Protein AF-X1D335-F1 (afdb_monomer)

Nearest PDB structures (foldseek):
  4ra0-assembly1_A  TM=5.358E-01  e=2.785E-01  Homo sapiens
  1h30-assembly1_A  TM=5.282E-01  e=2.785E-01  Homo sapiens
  2c5d-assembly1_A  TM=5.442E-01  e=3.431E-01  Homo sapiens
  1d2s-assembly1_A-2  TM=4.775E-01  e=2.036E-01  Homo sapiens
  5vxz-assembly2_B  TM=5.489E-01  e=7.504E-01  Homo sapiens

Structure (mmCIF, N/CA/C/O backbone):
data_AF-X1D335-F1
#
_entry.id   AF-X1D335-F1
#
loop_
_atom_site.group_PDB
_atom_site.id
_atom_site.type_symbol
_atom_site.label_atom_id
_atom_site.label_alt_id
_atom_site.label_comp_id
_atom_site.label_asym_id
_atom_site.label_entity_id
_atom_site.label_seq_id
_atom_site.pdbx_PDB_ins_code
_atom_site.Cartn_x
_atom_site.Cartn_y
_atom_site.Cartn_z
_atom_site.occupancy
_atom_site.B_iso_or_equiv
_atom_site.auth_seq_id
_atom_site.auth_comp_id
_atom_site.auth_asym_id
_atom_site.auth_atom_id
_atom_site.pdbx_PDB_model_num
ATOM 1 N N . LEU A 1 1 ? -14.447 -2.254 26.707 1.00 91.25 1 LEU A N 1
ATOM 2 C CA . LEU A 1 1 ? -15.849 -2.330 26.226 1.00 91.25 1 LEU A CA 1
ATOM 3 C C . LEU A 1 1 ? -15.933 -1.739 24.825 1.00 91.25 1 LEU A C 1
ATOM 5 O O . LEU A 1 1 ? -15.054 -0.960 24.468 1.00 91.25 1 LEU A O 1
ATOM 9 N N . ARG A 1 2 ? -16.932 -2.106 24.025 1.00 94.44 2 ARG A N 1
ATOM 10 C CA . ARG A 1 2 ? -17.196 -1.481 22.724 1.00 94.44 2 ARG A CA 1
ATOM 11 C C . ARG A 1 2 ? -18.513 -0.718 22.746 1.00 94.44 2 ARG A C 1
ATOM 13 O O . ARG A 1 2 ? -19.430 -1.104 23.469 1.00 94.44 2 ARG A O 1
ATOM 20 N N . PHE A 1 3 ? -18.593 0.347 21.962 1.00 97.56 3 PHE A N 1
ATOM 21 C CA . PHE A 1 3 ? -19.803 1.147 21.823 1.00 97.56 3 PHE A CA 1
ATOM 22 C C . PHE A 1 3 ? -19.992 1.639 20.385 1.00 97.56 3 PHE A C 1
ATOM 24 O O . PHE A 1 3 ? -19.022 1.782 19.643 1.00 97.56 3 PHE A O 1
ATOM 31 N N . SER A 1 4 ? -21.236 1.871 19.986 1.00 96.38 4 SER A N 1
ATOM 32 C CA . SER A 1 4 ? -21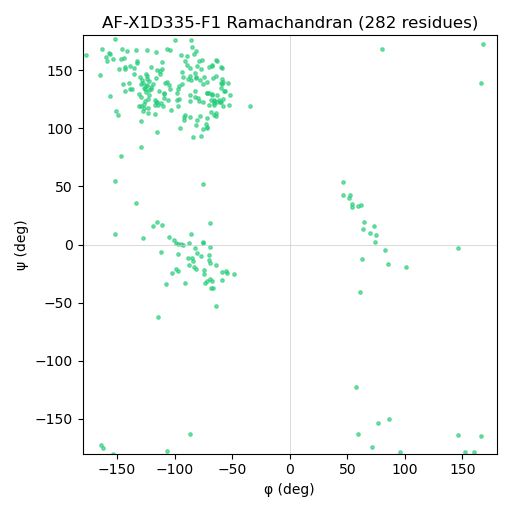.608 2.475 18.704 1.00 96.38 4 SER A CA 1
ATOM 33 C C . SER A 1 4 ? -22.767 3.440 18.932 1.00 96.38 4 SER A C 1
ATOM 35 O O . SER A 1 4 ? -23.657 3.177 19.743 1.00 96.38 4 SER A O 1
ATOM 37 N N . GLY A 1 5 ? -22.706 4.587 18.274 1.00 96.50 5 GLY A N 1
ATOM 38 C CA . GLY A 1 5 ? -23.620 5.701 18.446 1.00 96.50 5 GLY A CA 1
ATOM 39 C C . GLY A 1 5 ? -24.612 5.883 17.303 1.00 96.50 5 GLY A C 1
ATOM 40 O O . GLY A 1 5 ? -24.607 5.149 16.318 1.00 96.50 5 GLY A O 1
ATOM 41 N N . ASP A 1 6 ? -25.423 6.931 17.426 1.00 96.06 6 ASP A N 1
ATOM 42 C CA . ASP A 1 6 ? -26.307 7.436 16.376 1.00 96.06 6 ASP A CA 1
ATOM 43 C C . ASP A 1 6 ? -25.931 8.894 16.061 1.00 96.06 6 ASP A C 1
ATOM 45 O O . ASP A 1 6 ? -25.736 9.675 17.000 1.00 96.06 6 ASP A O 1
ATOM 49 N N . PRO A 1 7 ? -25.848 9.303 14.780 1.00 95.44 7 PRO A N 1
ATOM 50 C CA . PRO A 1 7 ? -25.485 10.668 14.400 1.00 95.44 7 PRO A CA 1
ATOM 51 C C . PRO A 1 7 ? -26.345 11.763 15.047 1.00 95.44 7 PRO A C 1
ATOM 53 O O . PRO A 1 7 ? -25.879 12.889 15.218 1.00 95.44 7 PRO A O 1
ATOM 56 N N . ASN A 1 8 ? -27.580 11.443 15.443 1.00 96.56 8 ASN A N 1
ATOM 57 C CA . ASN A 1 8 ? -28.515 12.378 16.069 1.00 96.56 8 ASN A CA 1
ATOM 58 C C . ASN A 1 8 ? -28.378 12.461 17.594 1.00 96.56 8 ASN A C 1
ATOM 60 O O . ASN A 1 8 ? -29.127 13.203 18.233 1.00 96.56 8 ASN A O 1
ATOM 64 N N . ASN A 1 9 ? -27.443 11.724 18.199 1.00 95.94 9 ASN A N 1
ATOM 65 C CA . ASN A 1 9 ? -27.249 11.749 19.643 1.00 95.94 9 ASN A CA 1
ATOM 66 C C . ASN A 1 9 ? -26.912 13.162 20.132 1.00 95.94 9 ASN A C 1
ATOM 68 O O . ASN A 1 9 ? -26.072 13.868 19.568 1.00 95.94 9 ASN A O 1
ATOM 72 N N . ALA A 1 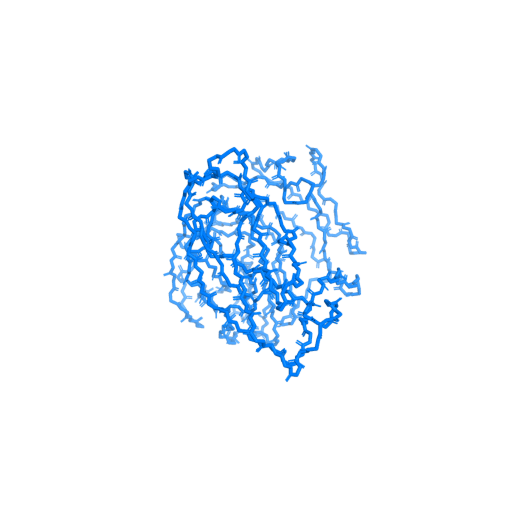10 ? -27.552 13.581 21.221 1.00 95.00 10 ALA A N 1
ATOM 73 C CA . ALA A 1 10 ? -27.119 14.751 21.965 1.00 95.00 10 ALA A CA 1
ATOM 74 C C . ALA A 1 10 ? -25.770 14.449 22.628 1.00 95.00 10 ALA A C 1
ATOM 76 O O . ALA A 1 10 ? -25.631 13.447 23.324 1.00 95.00 10 ALA A O 1
ATOM 77 N N . VAL A 1 11 ? -24.792 15.328 22.424 1.00 93.50 11 VAL A N 1
ATOM 78 C CA . VAL A 1 11 ? -23.407 15.126 22.866 1.00 93.50 11 VAL A CA 1
ATOM 79 C C . VAL A 1 11 ? -23.336 15.112 24.389 1.00 93.50 11 VAL A C 1
ATOM 81 O O . VAL A 1 11 ? -23.707 16.085 25.050 1.00 93.50 11 VAL A O 1
ATOM 84 N N . GLN A 1 12 ? -22.862 14.002 24.950 1.00 94.31 12 GLN A N 1
ATOM 85 C CA . GLN A 1 12 ? -22.658 13.825 26.384 1.00 94.31 12 GLN A CA 1
ATOM 86 C C . GLN A 1 12 ? -21.421 12.965 26.627 1.00 94.31 12 GLN A C 1
ATOM 88 O O . GLN A 1 12 ? -21.222 11.947 25.967 1.00 94.31 12 GLN A O 1
ATOM 93 N N . GLN A 1 13 ? -20.608 13.340 27.615 1.00 95.31 13 GLN A N 1
ATOM 94 C CA . GLN A 1 13 ? -19.431 12.551 27.962 1.00 95.31 13 GLN A CA 1
ATOM 95 C C . GLN A 1 13 ? -19.863 11.213 28.570 1.00 95.31 13 GLN A C 1
ATOM 97 O O . GLN A 1 13 ? -20.602 11.179 29.552 1.00 95.31 13 GLN A O 1
ATOM 102 N N . MET A 1 14 ? -19.401 10.107 28.003 1.00 96.62 14 MET A N 1
ATOM 103 C CA . MET A 1 14 ? -19.650 8.773 28.543 1.00 96.62 14 MET A CA 1
ATOM 104 C C . MET A 1 14 ? -18.753 8.496 29.762 1.00 96.62 14 MET A C 1
ATOM 106 O O . MET A 1 14 ? -17.639 9.010 29.853 1.00 96.62 14 MET A O 1
ATOM 110 N N . TYR A 1 15 ? -19.212 7.665 30.698 1.00 96.25 15 TYR A N 1
ATOM 111 C CA . TYR A 1 15 ? -18.423 7.186 31.832 1.00 96.25 15 TYR A CA 1
ATOM 112 C C . TYR A 1 15 ? -18.759 5.735 32.205 1.00 96.25 15 TYR A C 1
ATOM 114 O O . TYR A 1 15 ? -19.845 5.229 31.919 1.00 96.25 15 TYR A O 1
ATOM 122 N N . VAL A 1 16 ? -17.845 5.091 32.928 1.00 95.19 16 VAL A N 1
ATOM 123 C CA . VAL A 1 16 ? -18.073 3.842 33.663 1.00 95.19 16 VAL A CA 1
ATOM 124 C C . VAL A 1 16 ? -17.899 4.104 35.152 1.00 95.19 16 VAL A C 1
ATOM 126 O O . VAL A 1 16 ? -17.044 4.887 35.549 1.00 95.19 16 VAL A O 1
ATOM 129 N N . LYS A 1 17 ? -18.706 3.460 35.992 1.00 93.62 17 LYS A N 1
ATOM 130 C CA . LYS A 1 17 ? -18.513 3.416 37.441 1.00 93.62 17 LYS A CA 1
ATOM 131 C C . LYS A 1 17 ? -18.306 1.988 37.914 1.00 93.62 17 LYS A C 1
ATOM 133 O O . LYS A 1 17 ? -19.030 1.097 37.485 1.00 93.62 17 LYS A O 1
ATOM 138 N N . LEU A 1 18 ? -17.365 1.804 38.832 1.00 92.31 18 LEU A N 1
ATOM 139 C CA . LEU A 1 18 ? -17.128 0.558 39.554 1.00 92.31 18 LEU A CA 1
ATOM 140 C C . LEU A 1 18 ? -17.217 0.826 41.049 1.00 92.31 18 LEU A C 1
ATOM 142 O O . LEU A 1 18 ? -16.434 1.615 41.573 1.00 92.31 18 LEU A O 1
ATOM 146 N N . ASN A 1 19 ? -18.179 0.203 41.732 1.00 92.06 19 ASN A N 1
ATOM 147 C CA . ASN A 1 19 ? -18.431 0.420 43.164 1.00 92.06 19 ASN A CA 1
ATOM 148 C C . ASN A 1 19 ? -18.438 1.918 43.552 1.00 92.06 19 ASN A C 1
ATOM 150 O O . ASN A 1 19 ? -17.826 2.327 44.538 1.00 92.06 19 ASN A O 1
ATOM 154 N N . GLY A 1 20 ? -19.066 2.757 42.724 1.00 87.94 20 GLY A N 1
ATOM 155 C CA . GLY A 1 20 ? -19.130 4.209 42.917 1.00 87.94 20 GLY A CA 1
ATOM 156 C C . GLY A 1 20 ? -17.941 5.023 42.382 1.00 87.94 20 GLY A C 1
ATOM 157 O O . GLY A 1 20 ? -18.104 6.226 42.168 1.00 87.94 20 GLY A O 1
ATOM 158 N N . PHE A 1 21 ? -16.789 4.414 42.084 1.00 91.38 21 PHE A N 1
ATOM 159 C CA . PHE A 1 21 ? -15.652 5.110 41.467 1.00 91.38 21 PHE A CA 1
ATOM 160 C C . PHE A 1 21 ? -15.874 5.296 39.973 1.00 91.38 21 PHE A C 1
ATOM 162 O O . PHE A 1 21 ? -16.087 4.325 39.254 1.00 91.38 21 PHE A O 1
ATOM 169 N N . LYS A 1 22 ? -15.826 6.546 39.507 1.00 93.00 22 LYS A N 1
ATOM 170 C CA . LYS A 1 22 ? -16.124 6.927 38.123 1.00 93.00 22 LYS A CA 1
ATOM 171 C C . LYS A 1 22 ? -14.853 7.071 37.293 1.00 93.00 22 LYS A C 1
ATOM 173 O O . LYS A 1 22 ? -13.939 7.784 37.693 1.00 93.00 22 LYS A O 1
ATOM 178 N N . VAL A 1 23 ? -14.876 6.492 36.100 1.00 94.06 23 VAL A N 1
ATOM 179 C CA . VAL A 1 23 ? -13.912 6.701 35.022 1.00 94.06 23 VAL A CA 1
ATOM 180 C C . VAL A 1 23 ? -14.630 7.346 33.860 1.00 94.06 23 VAL A C 1
ATOM 182 O O . VAL A 1 23 ? -15.614 6.806 33.357 1.00 94.06 23 VAL A O 1
ATOM 185 N N . THR A 1 24 ? -14.153 8.506 33.443 1.00 95.06 24 THR A N 1
ATOM 186 C CA . THR A 1 24 ? -14.685 9.203 32.275 1.00 95.06 24 THR A CA 1
ATOM 187 C C . THR A 1 24 ? -14.072 8.612 31.009 1.00 95.06 24 THR A C 1
ATOM 189 O O . THR A 1 24 ? -12.899 8.244 31.016 1.00 95.06 24 THR A O 1
ATOM 192 N N . TYR A 1 25 ? -14.854 8.520 29.932 1.00 95.38 25 TYR A N 1
ATOM 193 C CA . TYR A 1 25 ? -14.326 8.205 28.608 1.00 95.38 25 TYR A CA 1
ATOM 194 C C . TYR A 1 25 ? -13.258 9.228 28.228 1.00 95.38 25 TYR A C 1
ATOM 196 O O . TYR A 1 25 ? -13.460 10.426 28.411 1.00 95.38 25 TYR A O 1
ATOM 204 N N . ASP A 1 26 ? -12.120 8.746 27.754 1.00 91.69 26 ASP A N 1
ATOM 205 C CA . ASP A 1 26 ? -10.921 9.526 27.452 1.00 91.69 26 ASP A CA 1
ATOM 206 C C . ASP A 1 26 ? -10.905 10.082 26.020 1.00 91.69 26 ASP A C 1
ATOM 208 O O . ASP A 1 26 ? -10.095 10.951 25.708 1.00 91.69 26 ASP A O 1
ATOM 212 N N . GLY A 1 27 ? -11.813 9.614 25.159 1.00 91.50 27 GLY A N 1
ATOM 213 C CA . GLY A 1 27 ? -12.042 10.187 23.835 1.00 91.50 27 GLY A CA 1
ATOM 214 C C . GLY A 1 27 ? -13.022 11.366 23.827 1.00 91.50 27 GLY A C 1
ATOM 215 O O . GLY A 1 27 ? -13.645 11.713 24.834 1.00 91.50 27 GLY A O 1
ATOM 216 N N . ASP A 1 28 ? -13.179 11.955 22.639 1.00 93.75 28 ASP A N 1
ATOM 217 C CA . ASP A 1 28 ? -14.105 13.062 22.379 1.00 93.75 28 ASP A CA 1
ATOM 218 C C . ASP A 1 28 ? -15.562 12.661 22.680 1.00 93.75 28 ASP A C 1
ATOM 220 O O . ASP A 1 28 ? -15.996 11.559 22.336 1.00 93.75 28 ASP A O 1
ATOM 224 N N . ALA A 1 29 ? -16.340 13.554 23.295 1.00 94.69 29 ALA A N 1
ATOM 225 C CA . ALA A 1 29 ? -17.763 13.346 23.553 1.00 94.69 29 ALA A CA 1
ATOM 226 C C . ALA A 1 29 ? -18.566 13.116 22.261 1.00 94.69 29 ALA A C 1
ATOM 228 O O . ALA A 1 29 ? -19.550 12.379 22.278 1.00 94.69 29 ALA A O 1
ATOM 229 N N . GLU A 1 30 ? -18.147 13.704 21.136 1.00 95.38 30 GLU A N 1
ATOM 230 C CA . GLU A 1 30 ? -18.780 13.546 19.817 1.00 95.38 30 GLU A CA 1
ATOM 231 C C . GLU A 1 30 ? -18.702 12.105 19.297 1.00 95.38 30 GLU A C 1
ATOM 233 O O . GLU A 1 30 ? -19.479 11.699 18.432 1.00 95.38 30 GLU A O 1
ATOM 238 N N . ASN A 1 31 ? -17.813 11.276 19.848 1.00 95.38 31 ASN A N 1
ATOM 239 C CA . ASN A 1 31 ? -17.675 9.878 19.452 1.00 95.38 31 ASN A CA 1
ATOM 240 C C . ASN A 1 31 ? -18.966 9.075 19.638 1.00 95.38 31 ASN A C 1
ATOM 242 O O . ASN A 1 31 ? -19.189 8.108 18.909 1.00 95.38 31 ASN A O 1
ATOM 246 N N . ILE A 1 32 ? -19.870 9.495 20.527 1.00 95.69 32 ILE A N 1
ATOM 247 C CA . ILE A 1 32 ? -21.188 8.861 20.668 1.00 95.69 32 ILE A CA 1
ATOM 248 C C . ILE A 1 32 ? -22.112 9.104 19.465 1.00 95.69 32 ILE A C 1
ATOM 250 O O . ILE A 1 32 ? -23.227 8.597 19.474 1.00 95.69 32 ILE A O 1
ATOM 254 N N . ARG A 1 33 ? -21.694 9.866 18.447 1.00 95.94 33 ARG A N 1
ATOM 255 C CA . ARG A 1 33 ? -22.415 10.040 17.175 1.00 95.94 33 ARG A CA 1
ATOM 256 C C . ARG A 1 33 ? -21.917 9.143 16.047 1.00 95.94 33 ARG A C 1
ATOM 258 O O . ARG A 1 33 ? -22.524 9.101 14.980 1.00 95.94 33 ARG A O 1
ATOM 265 N N . ARG A 1 34 ? -20.810 8.425 16.250 1.00 90.62 34 ARG A N 1
ATOM 266 C CA . ARG A 1 34 ? -20.231 7.565 15.211 1.00 90.62 34 ARG A CA 1
ATOM 267 C C . ARG A 1 34 ? -20.959 6.224 15.179 1.00 90.62 34 ARG A C 1
ATOM 269 O O . ARG A 1 34 ? -21.033 5.537 16.194 1.00 90.62 34 ARG A O 1
ATOM 276 N N . THR A 1 35 ? -21.427 5.832 13.999 1.00 88.56 35 THR A N 1
ATOM 277 C CA . THR A 1 35 ? -22.119 4.554 13.752 1.00 88.56 35 THR A CA 1
ATOM 278 C C . THR A 1 35 ? -21.173 3.348 13.748 1.00 88.56 35 THR A C 1
ATOM 280 O O . THR A 1 35 ? -21.592 2.218 14.002 1.00 88.56 35 THR A O 1
ATOM 283 N N . GLY A 1 36 ? -19.878 3.568 13.504 1.00 81.94 36 GLY A N 1
ATOM 284 C CA . GLY A 1 36 ? -18.853 2.533 13.614 1.00 81.94 36 GLY A CA 1
ATOM 285 C C . GLY A 1 36 ? -18.648 2.068 15.059 1.00 81.94 36 GLY A C 1
ATOM 286 O O . GLY A 1 36 ? -18.692 2.867 15.996 1.00 81.94 36 GLY A O 1
ATOM 287 N N . TRP A 1 37 ? -18.392 0.770 15.243 1.00 92.50 37 TRP A N 1
ATOM 288 C CA . TRP A 1 37 ? -18.029 0.219 16.548 1.00 92.50 37 TRP A CA 1
ATOM 289 C C . TRP A 1 37 ? -16.675 0.748 17.009 1.00 92.50 37 TRP A C 1
ATOM 291 O O . TRP A 1 37 ? -15.653 0.566 16.352 1.00 92.50 37 TRP A O 1
ATOM 301 N N . GLN A 1 38 ? -16.669 1.337 18.193 1.00 92.44 38 GLN A N 1
ATOM 302 C CA . GLN A 1 38 ? -15.501 1.905 18.844 1.00 92.44 38 GLN A CA 1
ATOM 303 C C . GLN A 1 38 ? -15.133 1.069 20.053 1.00 92.44 38 GLN A C 1
ATOM 305 O O . GLN A 1 38 ? -15.996 0.456 20.680 1.00 92.44 38 GLN A O 1
ATOM 310 N N . MET A 1 39 ? -13.852 1.048 20.404 1.00 91.94 39 MET A N 1
ATOM 311 C CA . MET A 1 39 ? -13.379 0.389 21.614 1.00 91.94 39 MET A CA 1
ATOM 312 C C . MET A 1 39 ? -12.945 1.436 22.632 1.00 91.94 39 MET A C 1
ATOM 314 O O . MET A 1 39 ? -12.139 2.307 22.327 1.00 91.94 39 MET A O 1
ATOM 318 N N . TRP A 1 40 ? -13.437 1.296 23.859 1.00 92.75 40 TRP A N 1
ATOM 319 C CA . TRP A 1 40 ? -12.920 2.003 25.020 1.00 92.75 40 TRP A CA 1
ATOM 320 C C . TRP A 1 40 ? -12.243 1.015 25.971 1.00 92.75 40 TRP A C 1
ATOM 322 O O . TRP A 1 40 ? -12.853 0.034 26.425 1.00 92.75 40 TRP A O 1
ATOM 332 N N . TYR A 1 41 ? -10.963 1.263 26.238 1.00 89.31 41 TYR A N 1
ATOM 333 C CA . TYR A 1 41 ? -10.167 0.542 27.222 1.00 89.31 41 TYR A CA 1
ATOM 334 C C . TYR A 1 41 ? -10.157 1.310 28.542 1.00 89.31 41 TYR A C 1
ATOM 336 O O . TYR A 1 41 ? -9.995 2.524 28.551 1.00 89.31 41 TYR A O 1
ATOM 344 N N . ILE A 1 42 ? -10.317 0.592 29.650 1.00 89.75 42 ILE A N 1
ATOM 345 C CA . ILE A 1 42 ? -10.328 1.173 30.990 1.00 89.75 42 ILE A CA 1
ATOM 346 C C . ILE A 1 42 ? -9.304 0.407 31.813 1.00 89.75 42 ILE A C 1
ATOM 348 O O . ILE A 1 42 ? -9.485 -0.788 32.051 1.00 89.75 42 ILE A O 1
ATOM 352 N N . ASP A 1 43 ? -8.243 1.089 32.236 1.00 87.75 43 ASP A N 1
ATOM 353 C CA . ASP A 1 43 ? -7.298 0.538 33.201 1.00 87.75 43 ASP A CA 1
ATOM 354 C C . ASP A 1 43 ? -7.964 0.493 34.578 1.00 87.75 43 ASP A C 1
ATOM 356 O O . ASP A 1 43 ? -8.075 1.505 35.271 1.00 87.75 43 ASP A O 1
ATOM 360 N N . LEU A 1 44 ? -8.423 -0.696 34.967 1.00 85.94 44 LEU A N 1
ATOM 361 C CA . LEU A 1 44 ? -9.108 -0.896 36.238 1.00 85.94 44 LEU A CA 1
ATOM 362 C C . LEU A 1 44 ? -8.157 -0.873 37.439 1.00 85.94 44 LEU A C 1
ATOM 364 O O . LEU A 1 44 ? -8.599 -0.560 38.546 1.00 85.94 44 LEU A O 1
ATOM 368 N N . ALA A 1 45 ? -6.876 -1.198 37.244 1.00 83.19 45 ALA A N 1
ATOM 369 C CA . ALA A 1 45 ? -5.889 -1.212 38.320 1.00 83.19 45 ALA A CA 1
ATOM 370 C C . ALA A 1 45 ? -5.583 0.212 38.810 1.00 83.19 45 ALA A C 1
ATOM 372 O O . ALA A 1 45 ? -5.330 0.416 39.998 1.00 83.19 45 ALA A O 1
ATOM 373 N N . SER A 1 46 ? -5.702 1.207 37.926 1.00 82.94 46 SER A N 1
ATOM 374 C CA . SER A 1 46 ? -5.521 2.627 38.260 1.00 82.94 46 SER A CA 1
ATOM 375 C C . SER A 1 46 ? -6.615 3.229 39.156 1.00 82.94 46 SER A C 1
ATOM 377 O O . SER A 1 46 ? -6.422 4.292 39.742 1.00 82.94 46 SER A O 1
ATOM 379 N N . LEU A 1 47 ? -7.769 2.568 39.293 1.00 81.62 47 LEU A N 1
ATOM 380 C CA . LEU A 1 47 ? -8.980 3.174 39.863 1.00 81.62 47 LEU A CA 1
ATOM 381 C C . LEU A 1 47 ? -9.030 3.187 41.394 1.00 81.62 47 LEU A C 1
ATOM 383 O O . LEU A 1 47 ? -9.989 3.700 41.969 1.00 81.62 47 LEU A O 1
ATOM 387 N N . GLY A 1 48 ? -8.033 2.602 42.064 1.00 80.31 48 GLY A N 1
ATOM 388 C CA . GLY A 1 48 ? -7.979 2.526 43.527 1.00 80.31 48 GLY A CA 1
ATOM 389 C C . GLY A 1 48 ? -9.111 1.700 44.158 1.00 80.31 48 GLY A C 1
ATOM 390 O O . GLY A 1 48 ? -9.311 1.760 45.370 1.00 80.31 48 GLY A O 1
ATOM 391 N N . VAL A 1 49 ? -9.854 0.930 43.357 1.00 84.94 49 VAL A N 1
ATOM 392 C CA . VAL A 1 49 ? -10.923 0.033 43.814 1.00 84.94 49 VAL A CA 1
ATOM 393 C C . VAL A 1 49 ? -10.405 -1.379 44.048 1.00 84.94 49 VAL A C 1
ATOM 395 O O . VAL A 1 49 ? -9.517 -1.867 43.352 1.00 84.94 49 VAL A O 1
ATOM 398 N N . SER A 1 50 ? -11.012 -2.080 45.007 1.00 85.62 50 SER A N 1
ATOM 399 C CA . SER A 1 50 ? -10.761 -3.508 45.191 1.00 85.62 50 SER A CA 1
ATOM 400 C C . SER A 1 50 ? -11.410 -4.305 44.056 1.00 85.62 50 SER A C 1
ATOM 402 O O . SER A 1 50 ? -12.610 -4.573 44.070 1.00 85.62 50 SER A O 1
ATOM 404 N N . LEU A 1 51 ? -10.603 -4.711 43.075 1.00 85.56 51 LEU A N 1
ATOM 405 C CA . LEU A 1 51 ? -11.061 -5.525 41.942 1.00 85.56 51 LEU A CA 1
ATOM 406 C C . LEU A 1 51 ? -11.420 -6.966 42.330 1.00 85.56 51 LEU A C 1
ATOM 408 O O . LEU A 1 51 ? -12.075 -7.662 41.561 1.00 85.56 51 LEU A O 1
ATOM 412 N N . SER A 1 52 ? -11.044 -7.413 43.532 1.00 88.06 52 SER A N 1
ATOM 413 C CA . SER A 1 52 ? -11.460 -8.711 44.072 1.00 88.06 52 SER A CA 1
ATOM 414 C C . SER A 1 52 ? -12.902 -8.722 44.591 1.00 88.06 52 SER A C 1
ATOM 416 O O . SER A 1 52 ? -13.410 -9.790 44.918 1.00 88.06 52 SER A O 1
ATOM 418 N N . ASN A 1 53 ? -13.564 -7.563 44.692 1.00 88.25 53 ASN A N 1
ATOM 419 C CA . ASN A 1 53 ? -14.954 -7.465 45.133 1.00 88.25 53 ASN A CA 1
ATOM 420 C C . ASN A 1 53 ? -15.691 -6.315 44.425 1.00 88.25 53 ASN A C 1
ATOM 422 O O . ASN A 1 53 ? -15.919 -5.251 45.003 1.00 88.25 53 ASN A O 1
ATOM 426 N N . VAL A 1 54 ? -16.064 -6.528 43.163 1.00 87.00 54 VAL A N 1
ATOM 427 C CA . VAL A 1 54 ? -16.905 -5.600 42.392 1.00 87.00 54 VAL A CA 1
ATOM 428 C C . VAL A 1 54 ? -18.372 -5.987 42.575 1.00 87.00 54 VAL A C 1
ATOM 430 O O . VAL A 1 54 ? -18.803 -7.035 42.100 1.00 87.00 54 VAL A O 1
ATOM 433 N N . THR A 1 55 ? -19.140 -5.146 43.262 1.00 93.50 55 THR A N 1
ATOM 434 C CA . THR A 1 55 ? -20.575 -5.344 43.516 1.00 93.50 55 THR A CA 1
ATOM 435 C C . THR A 1 55 ? -21.455 -4.561 42.547 1.00 93.50 55 THR A C 1
ATOM 437 O O . THR A 1 55 ? -22.622 -4.902 42.376 1.00 93.50 55 THR A O 1
ATOM 440 N N . GLU A 1 56 ? -20.917 -3.514 41.917 1.00 93.00 56 GLU A N 1
ATOM 441 C CA . GLU A 1 56 ? -21.650 -2.670 40.976 1.00 93.00 56 GLU A CA 1
ATOM 442 C C . GLU A 1 56 ? -20.761 -2.219 39.810 1.00 93.00 56 GLU A C 1
ATOM 444 O O . GLU A 1 56 ? -19.656 -1.710 40.010 1.00 93.00 56 GLU A O 1
ATOM 449 N N . LEU A 1 57 ? -21.293 -2.362 38.593 1.00 91.69 57 LEU A N 1
ATOM 450 C CA . LEU A 1 57 ? -20.784 -1.766 37.361 1.00 91.69 57 LEU A CA 1
ATOM 451 C C . LEU A 1 57 ? -21.905 -0.923 36.748 1.00 91.69 57 LEU A C 1
ATOM 453 O O . LEU A 1 57 ? -22.983 -1.444 36.465 1.00 91.69 57 LEU A O 1
ATOM 457 N N . SER A 1 58 ? -21.641 0.354 36.489 1.00 95.06 58 SER A N 1
ATOM 458 C CA . SER A 1 58 ? -22.563 1.229 35.758 1.00 95.06 58 SER A CA 1
ATOM 459 C C . SER A 1 58 ? -21.881 1.794 34.523 1.00 95.06 58 SER A C 1
ATOM 461 O O . SER A 1 58 ? -20.726 2.201 34.586 1.00 95.06 58 SER A O 1
ATOM 463 N N . ILE A 1 59 ? -22.609 1.887 33.416 1.00 95.50 59 ILE A N 1
ATOM 464 C CA . ILE A 1 59 ? -22.213 2.666 32.241 1.00 95.50 59 ILE A CA 1
ATOM 465 C C . ILE A 1 59 ? -23.216 3.808 32.134 1.00 95.50 59 ILE A C 1
ATOM 467 O O . ILE A 1 59 ? -24.419 3.586 32.275 1.00 95.50 59 ILE A O 1
ATOM 471 N N . GLY A 1 60 ? -22.740 5.032 31.947 1.00 95.25 60 GLY A N 1
ATOM 472 C CA . GLY A 1 60 ? -23.609 6.200 31.926 1.00 95.25 60 GLY A CA 1
ATOM 473 C C . GLY A 1 60 ? -23.054 7.346 31.103 1.00 95.25 60 GLY A C 1
ATOM 474 O O . GLY A 1 60 ? -21.972 7.266 30.530 1.00 95.25 60 GLY A O 1
ATOM 475 N N . PHE A 1 61 ? -23.826 8.426 31.070 1.00 94.94 61 PHE A N 1
ATOM 476 C CA . PHE A 1 61 ? -23.492 9.660 30.372 1.00 94.94 61 PHE A CA 1
ATOM 477 C C . PHE A 1 61 ? -23.614 10.831 31.341 1.00 94.94 61 PHE A C 1
ATOM 479 O O . PHE A 1 61 ? -24.540 10.878 32.161 1.00 94.94 61 PHE A O 1
ATOM 486 N N . GLU A 1 62 ? -22.674 11.767 31.277 1.00 92.75 62 GLU A N 1
ATOM 487 C CA . GLU A 1 62 ? -22.704 12.990 32.067 1.00 92.75 62 GLU A CA 1
ATOM 488 C C . GLU A 1 62 ? -23.946 13.793 31.708 1.00 92.75 62 GLU A C 1
ATOM 490 O O . GLU A 1 62 ? -24.206 14.104 30.543 1.00 92.75 62 GLU A O 1
ATOM 495 N N . ARG A 1 63 ? -24.749 14.112 32.721 1.00 87.19 63 ARG A N 1
ATOM 496 C CA . ARG A 1 63 ? -26.029 14.787 32.522 1.00 87.19 63 ARG A CA 1
ATOM 497 C C . ARG A 1 63 ? -25.792 16.198 31.980 1.00 87.19 63 ARG A C 1
ATOM 499 O O . ARG A 1 63 ? -25.134 17.001 32.632 1.00 87.19 63 ARG A O 1
ATOM 506 N N . SER A 1 64 ? -26.382 16.511 30.827 1.00 79.62 64 SER A N 1
ATOM 507 C CA . SER A 1 64 ? -26.402 17.870 30.278 1.00 79.62 64 SER A CA 1
ATOM 508 C C . SER A 1 64 ? -27.720 18.569 30.622 1.00 79.62 64 SER A C 1
ATOM 510 O O . SER A 1 64 ? -28.800 18.098 30.259 1.00 79.62 64 SER A O 1
ATOM 512 N N . GLY A 1 65 ? -27.645 19.682 31.354 1.00 81.06 65 GLY A N 1
ATOM 513 C CA . GLY A 1 65 ? -28.814 20.474 31.746 1.00 81.06 65 GLY A CA 1
ATOM 514 C C . GLY A 1 65 ? -29.857 19.716 32.586 1.00 81.06 65 GLY A C 1
ATOM 515 O O . GLY A 1 65 ? -29.601 18.660 33.169 1.00 81.06 65 GLY A O 1
ATOM 516 N N . ALA A 1 66 ? -31.068 20.275 32.668 1.00 80.12 66 ALA A N 1
ATOM 517 C CA . ALA A 1 66 ? -32.140 19.724 33.500 1.00 80.12 66 ALA A CA 1
ATOM 518 C C . ALA A 1 66 ? -32.732 18.416 32.943 1.00 80.12 66 ALA A C 1
ATOM 520 O O . ALA A 1 66 ? -33.137 17.554 33.723 1.00 80.12 66 ALA A O 1
ATOM 521 N N . VAL A 1 67 ? -32.756 18.246 31.617 1.00 79.56 67 VAL A N 1
ATOM 522 C CA . VAL A 1 67 ? -33.435 17.123 30.943 1.00 79.56 67 VAL A CA 1
ATOM 523 C C . VAL A 1 67 ? -32.472 15.981 30.586 1.00 79.56 67 VAL A C 1
ATOM 525 O O . VAL A 1 67 ? -32.901 14.833 30.529 1.00 79.56 67 VAL A O 1
ATOM 528 N N . GLY A 1 68 ? -31.167 16.251 30.455 1.00 84.06 68 GLY A N 1
ATOM 529 C CA . GLY A 1 68 ? -30.215 15.306 29.867 1.00 84.06 68 GLY A CA 1
ATOM 530 C C . GLY A 1 68 ? -30.257 15.331 28.335 1.00 84.06 68 GLY A C 1
ATOM 531 O O . GLY A 1 68 ? -31.144 15.939 27.734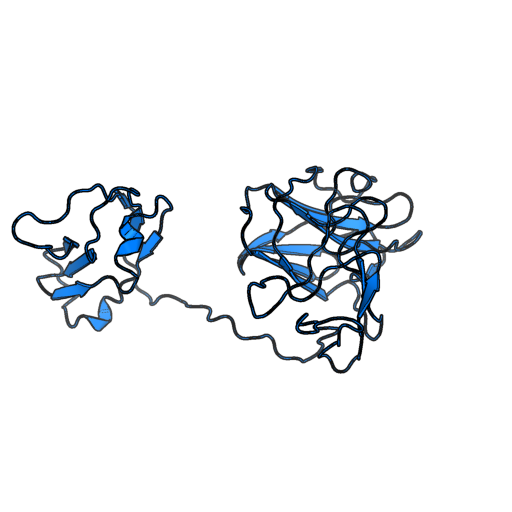 1.00 84.06 68 GLY A O 1
ATOM 532 N N . GLY A 1 69 ? -29.276 14.687 27.704 1.00 88.19 69 GLY A N 1
ATOM 533 C CA . GLY A 1 69 ? -29.290 14.443 26.266 1.00 88.19 69 GLY A CA 1
ATOM 534 C C . GLY A 1 69 ? -30.250 13.312 25.887 1.00 88.19 69 GLY A C 1
ATOM 535 O O . GLY A 1 69 ? -30.621 12.485 26.720 1.00 88.19 69 GLY A O 1
ATOM 536 N N . GLN A 1 70 ? -30.670 13.296 24.623 1.00 92.19 70 GLN A N 1
ATOM 537 C CA . GLN A 1 70 ? -31.462 12.220 24.026 1.00 92.19 70 GLN A CA 1
ATOM 538 C C . GLN A 1 70 ? -30.625 11.493 22.974 1.00 92.19 70 GLN A C 1
ATOM 540 O O . GLN A 1 70 ? -29.795 12.116 22.310 1.00 92.19 70 GLN A O 1
ATOM 545 N N . GLY A 1 71 ? -30.844 10.189 22.821 1.00 93.69 71 GLY A N 1
ATOM 546 C CA . GLY A 1 71 ? -30.100 9.385 21.863 1.00 93.69 71 GLY A CA 1
ATOM 547 C C . GLY A 1 71 ? -30.137 7.887 22.143 1.00 93.69 71 GLY A C 1
ATOM 548 O O . GLY A 1 71 ? -30.758 7.436 23.109 1.00 93.69 71 GLY A O 1
ATOM 549 N N . VAL A 1 72 ? -29.440 7.130 21.298 1.00 95.25 72 VAL A N 1
ATOM 550 C CA . VAL A 1 72 ? -29.217 5.686 21.423 1.00 95.25 72 VAL A CA 1
ATOM 551 C C . VAL A 1 72 ? -27.725 5.400 21.293 1.00 95.25 72 VAL A C 1
ATOM 553 O O . VAL A 1 72 ? -27.086 5.799 20.323 1.00 95.25 72 VAL A O 1
ATOM 556 N N . VAL A 1 73 ? -27.165 4.685 22.267 1.00 96.75 73 VAL A N 1
ATOM 557 C CA . VAL A 1 73 ? -25.804 4.143 22.197 1.00 96.75 73 VAL A CA 1
ATOM 558 C C . VAL A 1 73 ? -25.884 2.648 22.462 1.00 96.75 73 VAL A C 1
ATOM 560 O O . VAL A 1 73 ? -26.408 2.215 23.490 1.00 96.75 73 VAL A O 1
ATOM 563 N N . TYR A 1 74 ? -25.373 1.862 21.525 1.00 97.38 74 TYR A N 1
ATOM 564 C CA . TYR A 1 74 ? -25.236 0.421 21.656 1.00 97.38 74 TYR A CA 1
ATOM 565 C C . TYR A 1 74 ? -23.929 0.094 22.359 1.00 97.38 74 TYR A C 1
ATOM 567 O O . TYR A 1 74 ? -22.901 0.713 22.092 1.00 97.38 74 TYR A O 1
ATOM 575 N N . PHE A 1 75 ? -23.964 -0.911 23.226 1.00 97.06 75 PHE A N 1
ATOM 576 C CA . PHE A 1 75 ? -22.800 -1.415 23.940 1.00 97.06 75 PHE A CA 1
ATOM 577 C C . PHE A 1 75 ? -22.649 -2.904 23.683 1.00 97.06 75 PHE A C 1
ATOM 579 O O . PHE A 1 75 ? -23.627 -3.645 23.731 1.00 97.06 75 PHE A O 1
ATOM 586 N N . ASP A 1 76 ? -21.417 -3.337 23.443 1.00 96.44 76 ASP A N 1
ATOM 587 C CA . ASP A 1 76 ? -21.075 -4.748 23.282 1.00 96.44 76 ASP A CA 1
ATOM 588 C C . ASP A 1 76 ? -19.615 -4.987 23.704 1.00 96.44 76 ASP A C 1
ATOM 590 O O . ASP A 1 76 ? -18.891 -4.062 24.083 1.00 96.44 76 ASP A O 1
ATOM 594 N N . GLY A 1 77 ? -19.146 -6.233 23.690 1.00 92.56 77 GLY A N 1
ATOM 595 C CA . GLY A 1 77 ? -17.745 -6.569 23.930 1.00 92.56 77 GLY A CA 1
ATOM 596 C C . GLY A 1 77 ? -17.243 -6.099 25.297 1.00 92.56 77 GLY A C 1
ATOM 597 O O . GLY A 1 77 ? -16.081 -5.701 25.431 1.00 92.56 77 GLY A O 1
ATOM 598 N N . ILE A 1 78 ? -18.113 -6.097 26.311 1.00 92.06 78 ILE A N 1
ATOM 599 C CA . ILE A 1 78 ? -17.728 -5.840 27.700 1.00 92.06 78 ILE A CA 1
ATOM 600 C C . ILE A 1 78 ? -16.969 -7.076 28.185 1.00 92.06 78 ILE A C 1
ATOM 602 O O . ILE A 1 78 ? -17.549 -8.134 28.410 1.00 92.06 78 ILE A O 1
ATOM 606 N N . ARG A 1 79 ? -15.643 -6.955 28.267 1.00 89.31 79 ARG A N 1
ATOM 607 C CA . ARG A 1 79 ? -14.724 -8.039 28.621 1.00 89.31 79 ARG A CA 1
ATOM 608 C C . ARG A 1 79 ? -13.691 -7.534 29.617 1.00 89.31 79 ARG A C 1
ATOM 610 O O . ARG A 1 79 ? -13.290 -6.372 29.541 1.00 89.31 79 ARG A O 1
ATOM 617 N N . LEU A 1 80 ? -13.270 -8.426 30.506 1.00 87.31 80 LEU A N 1
ATOM 618 C CA . LEU A 1 80 ? -12.195 -8.209 31.464 1.00 87.31 80 LEU A CA 1
ATOM 619 C C . LEU A 1 80 ? -10.965 -9.002 31.021 1.00 87.31 80 LEU A C 1
ATOM 621 O O . LEU A 1 80 ? -11.096 -10.145 30.582 1.00 87.31 80 LEU A O 1
ATOM 625 N N . TYR A 1 81 ? -9.790 -8.403 31.168 1.00 83.62 81 TYR A N 1
ATOM 626 C CA . TYR A 1 81 ? -8.509 -9.047 30.901 1.00 83.62 81 TYR A CA 1
ATOM 627 C C . TYR A 1 81 ? -7.648 -8.964 32.159 1.00 83.62 81 TYR A C 1
ATOM 629 O O . TYR A 1 81 ? -7.694 -7.970 32.879 1.00 83.62 81 TYR A O 1
ATOM 637 N N . SER A 1 82 ? -6.884 -10.020 32.438 1.00 84.69 82 SER A N 1
ATOM 638 C CA . SER A 1 82 ? -5.977 -10.094 33.592 1.00 84.69 82 SER A CA 1
ATOM 639 C C . SER A 1 82 ? -4.596 -9.491 33.315 1.00 84.69 82 SER A C 1
ATOM 641 O O . SER A 1 82 ? -3.669 -9.695 34.092 1.00 84.69 82 SER A O 1
ATOM 643 N N . HIS A 1 83 ? -4.432 -8.828 32.176 1.00 78.69 83 HIS A N 1
ATOM 644 C CA . HIS A 1 83 ? -3.184 -8.244 31.714 1.00 78.69 83 HIS A CA 1
ATOM 645 C C . HIS A 1 83 ? -3.466 -6.876 31.099 1.00 78.69 83 HIS A C 1
ATOM 647 O O . HIS A 1 83 ? -4.560 -6.638 30.577 1.00 78.69 83 HIS A O 1
ATOM 653 N N . ASP A 1 84 ? -2.458 -6.008 31.123 1.00 68.62 84 ASP A N 1
ATOM 654 C CA . ASP A 1 84 ? -2.543 -4.706 30.477 1.00 68.62 84 ASP A CA 1
ATOM 655 C C . ASP A 1 84 ? -2.693 -4.831 28.961 1.00 68.62 84 ASP A C 1
ATOM 657 O O . ASP A 1 84 ? -2.351 -5.846 28.333 1.00 68.62 84 ASP A O 1
ATOM 661 N N . ARG A 1 85 ? -3.211 -3.760 28.355 1.00 66.31 85 ARG A N 1
ATOM 662 C CA . ARG A 1 85 ? -3.180 -3.588 26.907 1.00 66.31 85 ARG A CA 1
ATOM 663 C C . ARG A 1 85 ? -1.725 -3.582 26.451 1.00 66.31 85 ARG A C 1
ATOM 665 O O . ARG A 1 85 ? -0.954 -2.702 26.821 1.00 66.31 85 ARG A O 1
ATOM 672 N N . GLN A 1 86 ? -1.387 -4.495 25.548 1.00 61.62 86 GLN A N 1
ATOM 673 C CA . GLN A 1 86 ? -0.193 -4.330 24.736 1.00 61.62 86 GLN A CA 1
ATOM 674 C C . GLN A 1 86 ? -0.488 -3.280 23.667 1.00 61.62 86 GLN A C 1
ATOM 676 O O . GLN A 1 86 ? -1.173 -3.529 22.675 1.00 61.62 86 GLN A O 1
ATOM 681 N N . LEU A 1 87 ? -0.036 -2.060 23.933 1.00 57.19 87 LEU A N 1
ATOM 682 C CA . LEU A 1 87 ? 0.138 -1.052 22.906 1.00 57.19 87 LEU A CA 1
ATOM 683 C C . LEU A 1 87 ? 1.422 -1.402 22.169 1.00 57.19 87 LEU A C 1
ATOM 685 O O . LEU A 1 87 ? 2.509 -1.271 22.725 1.00 57.19 87 LEU A O 1
ATOM 689 N N . ILE A 1 88 ? 1.304 -1.835 20.919 1.00 53.94 88 ILE A N 1
ATOM 690 C CA . ILE A 1 88 ? 2.424 -1.662 20.004 1.00 53.94 88 ILE A CA 1
ATOM 691 C C . ILE A 1 88 ? 2.358 -0.191 19.627 1.00 53.94 88 ILE A C 1
ATOM 693 O O . ILE A 1 88 ? 1.564 0.186 18.770 1.00 53.94 88 ILE A O 1
ATOM 697 N N . THR A 1 89 ? 3.092 0.655 20.350 1.00 57.75 89 THR A N 1
ATOM 698 C CA . THR A 1 89 ? 3.389 1.996 19.848 1.00 57.75 89 THR A CA 1
ATOM 699 C C . THR A 1 89 ? 4.234 1.770 18.604 1.00 57.75 89 THR A C 1
ATOM 701 O O . THR A 1 89 ? 5.328 1.216 18.748 1.00 57.75 89 THR A O 1
ATOM 704 N N . PRO A 1 90 ? 3.744 2.104 17.398 1.00 60.19 90 PRO A N 1
ATOM 705 C CA . PRO A 1 90 ? 4.574 2.014 16.214 1.00 60.19 90 PRO A CA 1
ATOM 706 C C . PRO A 1 90 ? 5.793 2.896 16.462 1.00 60.19 90 PRO A C 1
ATOM 708 O O . PRO A 1 90 ? 5.660 4.079 16.773 1.00 60.19 90 PRO A O 1
ATOM 711 N N . ALA A 1 91 ? 6.968 2.285 16.443 1.00 65.38 91 ALA A N 1
ATOM 712 C CA . ALA A 1 91 ? 8.211 3.021 16.384 1.00 65.38 91 ALA A CA 1
ATOM 713 C C . ALA A 1 91 ? 8.582 3.117 14.912 1.00 65.38 91 ALA A C 1
ATOM 715 O O . ALA A 1 91 ? 8.445 2.125 14.189 1.00 65.38 91 ALA A O 1
ATOM 716 N N . GLU A 1 92 ? 9.050 4.290 14.493 1.00 67.88 92 GLU A N 1
ATOM 717 C CA . GLU A 1 92 ? 9.664 4.425 13.179 1.00 67.88 92 GLU A CA 1
ATOM 718 C C . GLU A 1 92 ? 10.752 3.352 13.038 1.00 67.88 92 GLU A C 1
ATOM 720 O O . GLU A 1 92 ? 11.580 3.194 13.951 1.00 67.88 92 GLU A O 1
ATOM 725 N N . PRO A 1 93 ? 10.735 2.561 11.953 1.00 69.06 93 PRO A N 1
ATOM 726 C CA . PRO A 1 93 ? 11.787 1.594 11.718 1.00 69.06 93 PRO A CA 1
ATOM 727 C C . PRO A 1 93 ? 13.126 2.332 11.630 1.00 69.06 93 PRO A C 1
ATOM 729 O O . PRO A 1 93 ? 13.220 3.444 11.111 1.00 69.06 93 PRO A O 1
ATOM 732 N N . GLY A 1 94 ? 14.183 1.721 12.168 1.00 75.19 94 GLY A N 1
ATOM 733 C CA . GLY A 1 94 ? 15.523 2.281 12.020 1.00 75.19 94 GLY A CA 1
ATOM 734 C C . GLY A 1 94 ? 15.892 2.418 10.540 1.00 75.19 94 GLY A C 1
ATOM 735 O O . GLY A 1 94 ? 15.450 1.631 9.711 1.00 75.19 94 GLY A O 1
ATOM 736 N N . THR A 1 95 ? 16.757 3.373 10.208 1.00 82.94 95 THR A N 1
ATOM 737 C CA . THR A 1 95 ? 17.202 3.620 8.823 1.00 82.94 95 THR A CA 1
ATOM 738 C C . THR A 1 95 ? 18.207 2.583 8.305 1.00 82.94 95 THR A C 1
ATOM 740 O O . THR A 1 95 ? 18.687 2.679 7.177 1.00 82.94 95 THR A O 1
ATOM 743 N N . ALA A 1 96 ? 18.544 1.574 9.113 1.00 81.88 96 ALA A N 1
ATOM 744 C CA . ALA A 1 96 ? 19.448 0.506 8.711 1.00 81.88 96 ALA A CA 1
ATOM 745 C C . ALA A 1 96 ? 18.842 -0.294 7.546 1.00 81.88 96 ALA A C 1
ATOM 747 O O . ALA A 1 96 ? 17.762 -0.863 7.678 1.00 81.88 96 ALA A O 1
ATOM 748 N N . ASN A 1 97 ? 19.573 -0.369 6.430 1.00 86.56 97 ASN A N 1
ATOM 749 C CA . ASN A 1 97 ? 19.145 -0.997 5.171 1.00 86.56 97 ASN A CA 1
ATOM 750 C C . ASN A 1 97 ? 17.943 -0.317 4.488 1.00 86.56 97 ASN A C 1
ATOM 752 O O . ASN A 1 97 ? 17.296 -0.936 3.643 1.00 86.56 97 ASN A O 1
ATOM 756 N N . LEU A 1 98 ? 17.639 0.939 4.829 1.00 94.00 98 LEU A N 1
ATOM 757 C CA . LEU A 1 98 ? 16.639 1.720 4.107 1.00 94.00 98 LEU A CA 1
ATOM 758 C C . LEU A 1 98 ? 17.136 1.991 2.681 1.00 94.00 98 LEU A C 1
ATOM 760 O O . LEU A 1 98 ? 18.202 2.574 2.493 1.00 94.00 98 LEU A O 1
ATOM 764 N N . VAL A 1 99 ? 16.366 1.550 1.686 1.00 96.12 99 VAL A N 1
ATOM 765 C CA . VAL A 1 99 ? 16.738 1.681 0.266 1.00 96.12 99 VAL A CA 1
ATOM 766 C C . VAL A 1 99 ? 16.223 2.980 -0.347 1.00 96.12 99 VAL A C 1
ATOM 768 O O . VAL A 1 99 ? 16.893 3.557 -1.197 1.00 96.12 99 VAL A O 1
ATOM 771 N N . GLY A 1 100 ? 15.061 3.448 0.099 1.00 96.06 100 GLY A N 1
ATOM 772 C CA . GLY A 1 100 ? 14.489 4.712 -0.338 1.00 96.06 100 GLY A CA 1
ATOM 773 C C . GLY A 1 100 ? 13.375 5.171 0.595 1.00 96.06 100 GLY A C 1
ATOM 774 O O . GLY A 1 100 ? 12.655 4.345 1.161 1.00 96.06 100 GLY A O 1
ATOM 775 N N . HIS A 1 101 ? 13.258 6.481 0.777 1.00 96.00 101 HIS A N 1
ATOM 776 C CA . HIS A 1 101 ? 12.186 7.125 1.528 1.00 96.00 101 HIS A CA 1
ATOM 777 C C . HIS A 1 101 ? 11.903 8.508 0.941 1.00 96.00 101 HIS A C 1
ATOM 779 O O . HIS A 1 101 ? 12.713 9.420 1.075 1.00 96.00 101 HIS A O 1
ATOM 785 N N . TRP A 1 102 ? 10.731 8.667 0.328 1.00 97.06 102 TRP A N 1
ATOM 786 C CA . TRP A 1 102 ? 10.275 9.928 -0.253 1.00 97.06 102 TRP A CA 1
ATOM 787 C C . TRP A 1 102 ? 9.118 10.476 0.582 1.00 97.06 102 TRP A C 1
ATOM 789 O O . TRP A 1 102 ? 8.095 9.812 0.731 1.00 97.06 102 TRP A O 1
ATOM 799 N N . GLN A 1 103 ? 9.299 11.672 1.148 1.00 95.88 103 GLN A N 1
ATOM 800 C CA . GLN A 1 103 ? 8.294 12.320 2.005 1.00 95.88 103 GLN A CA 1
ATOM 801 C C . GLN A 1 103 ? 7.279 13.153 1.207 1.00 95.88 103 GLN A C 1
ATOM 803 O O . GLN A 1 103 ? 6.213 13.455 1.723 1.00 95.88 103 GLN A O 1
ATOM 808 N N . PHE A 1 104 ? 7.603 13.496 -0.047 1.00 97.31 104 PHE A N 1
ATOM 809 C CA . PHE A 1 104 ? 6.742 14.251 -0.968 1.00 97.31 104 PHE A CA 1
ATOM 810 C C . PHE A 1 104 ? 6.382 15.674 -0.497 1.00 97.31 104 PHE A C 1
ATOM 812 O O . PHE A 1 104 ? 5.299 16.185 -0.784 1.00 97.31 104 PHE A O 1
ATOM 819 N N . GLU A 1 105 ? 7.311 16.335 0.196 1.00 97.88 105 GLU A N 1
ATOM 820 C CA . GLU A 1 105 ? 7.143 17.700 0.718 1.00 97.88 105 GLU A CA 1
ATOM 821 C C . GLU A 1 105 ? 7.478 18.789 -0.320 1.00 97.88 105 GLU A C 1
ATOM 823 O O . GLU A 1 105 ? 7.201 19.980 -0.126 1.00 97.88 105 GLU A O 1
ATOM 828 N N . GLU A 1 106 ? 8.091 18.405 -1.438 1.00 97.62 106 GLU A N 1
ATOM 829 C CA . GLU A 1 106 ? 8.481 19.313 -2.506 1.00 97.62 106 GLU A CA 1
ATOM 830 C C . GLU A 1 106 ? 7.262 19.977 -3.163 1.00 97.62 106 GLU A C 1
ATOM 832 O O . GLU A 1 106 ? 6.203 19.382 -3.334 1.00 97.62 106 GLU A O 1
ATOM 837 N N . ALA A 1 107 ? 7.410 21.239 -3.574 1.00 96.75 107 ALA A N 1
ATOM 838 C CA . ALA A 1 107 ? 6.357 21.956 -4.301 1.00 96.75 107 ALA A CA 1
ATOM 839 C C . ALA A 1 107 ? 6.329 21.624 -5.805 1.00 96.75 107 ALA A C 1
ATOM 841 O O . ALA A 1 107 ? 5.334 21.879 -6.479 1.00 96.75 107 ALA A O 1
ATOM 842 N N . SER A 1 108 ? 7.450 21.128 -6.338 1.00 96.38 108 SER A N 1
ATOM 843 C CA . SER A 1 108 ? 7.652 20.748 -7.740 1.00 96.38 108 SER A CA 1
ATOM 844 C C . SER A 1 108 ? 9.053 20.154 -7.924 1.00 96.38 108 SER A C 1
ATOM 846 O O . SER A 1 108 ? 9.948 20.469 -7.139 1.00 96.38 108 SER A O 1
ATOM 848 N N . GLY A 1 109 ? 9.285 19.442 -9.029 1.00 95.75 109 GLY A N 1
ATOM 849 C CA . GLY A 1 109 ? 10.626 19.020 -9.449 1.00 95.75 109 GLY A CA 1
ATOM 850 C C . GLY A 1 109 ? 11.072 17.701 -8.820 1.00 95.75 109 GLY A C 1
ATOM 851 O O . GLY A 1 109 ? 10.254 16.820 -8.575 1.00 95.75 109 GLY A O 1
ATOM 852 N N . THR A 1 110 ? 12.379 17.543 -8.614 1.00 97.75 110 THR A N 1
ATOM 853 C CA . THR A 1 110 ? 12.966 16.317 -8.055 1.00 97.75 110 THR A CA 1
ATOM 854 C C . THR A 1 110 ? 12.352 15.976 -6.700 1.00 97.75 110 THR A C 1
ATOM 856 O O . THR A 1 110 ? 12.250 16.844 -5.838 1.00 97.75 110 THR A O 1
ATOM 859 N N . LEU A 1 111 ? 11.966 14.713 -6.525 1.00 98.31 111 LEU A N 1
ATOM 860 C CA . LEU A 1 111 ? 11.496 14.164 -5.254 1.00 98.31 111 LEU A CA 1
ATOM 861 C C . LEU A 1 111 ? 12.694 13.572 -4.521 1.00 98.31 111 LEU A C 1
ATOM 863 O O . LEU A 1 111 ? 13.234 12.562 -4.972 1.00 98.31 111 LEU A O 1
ATOM 867 N N . PHE A 1 112 ? 13.143 14.188 -3.432 1.00 97.94 112 PHE A N 1
ATOM 868 C CA . PHE A 1 112 ? 14.410 13.797 -2.820 1.00 97.94 112 PHE A CA 1
ATOM 869 C C . PHE A 1 112 ? 14.265 12.544 -1.960 1.00 97.94 112 PHE A C 1
ATOM 871 O O . PHE A 1 112 ? 13.448 12.494 -1.033 1.00 97.94 112 PHE A O 1
ATOM 878 N N . ASP A 1 113 ? 15.102 11.547 -2.239 1.00 97.38 113 ASP A N 1
ATOM 879 C CA . ASP A 1 113 ? 15.248 10.376 -1.385 1.00 97.38 113 ASP A CA 1
ATOM 880 C C . ASP A 1 113 ? 15.986 10.759 -0.096 1.00 97.38 113 ASP A C 1
ATOM 882 O O . ASP A 1 113 ? 17.038 11.396 -0.111 1.00 97.38 113 ASP A O 1
ATOM 886 N N . GLN A 1 114 ? 15.421 10.362 1.036 1.00 95.31 114 GLN A N 1
ATOM 887 C CA . GLN A 1 114 ? 15.946 10.636 2.372 1.00 95.31 114 GLN A CA 1
ATOM 888 C C . GLN A 1 114 ? 16.849 9.509 2.891 1.00 95.31 114 GLN A C 1
ATOM 890 O O . GLN A 1 114 ? 17.336 9.578 4.021 1.00 95.31 114 GLN A O 1
ATOM 895 N N . SER A 1 115 ? 17.039 8.452 2.100 1.00 94.56 115 SER A N 1
ATOM 896 C CA . SER A 1 115 ? 18.012 7.398 2.365 1.00 94.56 115 SER A CA 1
ATOM 897 C C . SER A 1 115 ? 19.425 7.797 1.922 1.00 94.56 115 SER A C 1
ATOM 899 O O . SER A 1 115 ? 19.623 8.724 1.139 1.00 94.56 115 SER A O 1
ATOM 901 N N . ASP A 1 116 ? 20.427 7.031 2.358 1.00 92.94 116 ASP A N 1
ATOM 902 C CA . ASP A 1 116 ? 21.817 7.230 1.929 1.00 92.94 116 ASP A CA 1
ATOM 903 C C . ASP A 1 116 ? 22.056 6.851 0.449 1.00 92.94 116 ASP A C 1
ATOM 905 O O . ASP A 1 116 ? 23.126 7.132 -0.101 1.00 92.94 116 ASP A O 1
ATOM 909 N N . ASN A 1 117 ? 21.083 6.226 -0.227 1.00 95.56 117 ASN A N 1
ATOM 910 C CA . ASN A 1 117 ? 21.224 5.779 -1.617 1.00 95.56 117 ASN A CA 1
ATOM 911 C C . ASN A 1 117 ? 20.933 6.865 -2.655 1.00 95.56 117 ASN A C 1
ATOM 913 O O . ASN A 1 117 ? 21.313 6.680 -3.812 1.00 95.56 117 ASN A O 1
ATOM 917 N N . HIS A 1 118 ? 20.318 7.985 -2.256 1.00 95.31 118 HIS A N 1
ATOM 918 C CA . HIS A 1 118 ? 19.980 9.096 -3.153 1.00 95.31 118 HIS A CA 1
ATOM 919 C C . HIS A 1 118 ? 19.192 8.627 -4.389 1.00 95.31 118 HIS A C 1
ATOM 921 O O . HIS A 1 118 ? 19.470 9.033 -5.521 1.00 95.31 118 HIS A O 1
ATOM 927 N N . ASN A 1 119 ? 18.226 7.729 -4.191 1.00 97.75 119 ASN A N 1
ATOM 928 C CA . ASN A 1 119 ? 17.337 7.238 -5.240 1.00 97.75 119 ASN A CA 1
ATOM 929 C C . ASN A 1 119 ? 16.266 8.291 -5.590 1.00 97.75 119 ASN A C 1
ATOM 931 O O . ASN A 1 119 ? 15.074 8.003 -5.589 1.00 97.75 119 ASN A O 1
ATOM 935 N N . ASP A 1 120 ? 16.676 9.526 -5.875 1.00 98.38 120 ASP A N 1
ATOM 936 C CA . ASP A 1 120 ? 15.773 10.645 -6.145 1.00 98.38 120 ASP A CA 1
ATOM 937 C C . ASP A 1 120 ? 14.758 10.313 -7.252 1.00 98.38 120 ASP A C 1
ATOM 939 O O . ASP A 1 120 ? 15.075 9.685 -8.267 1.00 98.38 120 ASP A O 1
ATOM 943 N N . GLY A 1 121 ? 13.516 10.742 -7.042 1.00 98.12 121 GLY A N 1
ATOM 944 C CA . GLY A 1 121 ? 12.396 10.500 -7.936 1.00 98.12 121 GLY A CA 1
ATOM 945 C C . GLY A 1 121 ? 12.251 11.570 -9.014 1.00 98.12 121 GLY A C 1
ATOM 946 O O . GLY A 1 121 ? 12.417 12.769 -8.771 1.00 98.12 121 GLY A O 1
ATOM 947 N N . THR A 1 122 ? 11.877 11.127 -10.212 1.00 98.25 122 THR A N 1
ATOM 948 C CA . THR A 1 122 ? 11.471 11.978 -11.337 1.00 98.25 122 THR A CA 1
ATOM 949 C C . THR A 1 122 ? 10.012 11.706 -11.672 1.00 98.25 122 THR A C 1
ATOM 951 O O . THR A 1 122 ? 9.655 10.565 -11.959 1.00 98.25 122 THR A O 1
ATOM 954 N N . SER A 1 123 ? 9.177 12.743 -11.637 1.00 97.44 123 SER A N 1
ATOM 955 C CA . SER A 1 123 ? 7.761 12.669 -11.999 1.00 97.44 123 SER A CA 1
ATOM 956 C C . SER A 1 123 ? 7.527 12.862 -13.496 1.00 97.44 123 SER A C 1
ATOM 958 O O . SER A 1 123 ? 8.291 13.542 -14.186 1.00 97.44 123 SER A O 1
ATOM 960 N N . PHE A 1 124 ? 6.445 12.266 -13.991 1.00 97.50 124 PHE A N 1
ATOM 961 C CA . PHE A 1 124 ? 6.036 12.304 -15.391 1.00 97.50 124 PHE A CA 1
ATOM 962 C C . PHE A 1 124 ? 4.544 12.634 -15.521 1.00 97.50 124 PHE A C 1
ATOM 964 O O . PHE A 1 124 ? 3.776 12.434 -14.588 1.00 97.50 124 PHE A O 1
ATOM 971 N N . GLN A 1 125 ? 4.164 13.139 -16.697 1.00 93.50 125 GLN A N 1
ATOM 972 C CA . GLN A 1 125 ? 2.791 13.293 -17.208 1.00 93.50 125 GLN A CA 1
ATOM 973 C C . GLN A 1 125 ? 1.799 14.200 -16.473 1.00 93.50 125 GLN A C 1
ATOM 975 O O . GLN A 1 125 ? 0.844 14.636 -17.108 1.00 93.50 125 GLN A O 1
ATOM 980 N N . GLY A 1 126 ? 2.082 14.651 -15.255 1.00 94.12 126 GLY A N 1
ATOM 981 C CA . GLY A 1 126 ? 1.151 15.557 -14.578 1.00 94.12 126 GLY A CA 1
ATOM 982 C C . GLY A 1 126 ? 1.051 15.409 -13.072 1.00 94.12 126 GLY A C 1
ATOM 983 O O . GLY A 1 126 ? 0.366 16.239 -12.475 1.00 94.12 126 GLY A O 1
ATOM 984 N N . VAL A 1 127 ? 1.766 14.441 -12.479 1.00 97.81 127 VAL A N 1
ATOM 985 C CA . VAL A 1 127 ? 1.800 14.178 -11.030 1.00 97.81 127 VAL A CA 1
ATOM 986 C C . VAL A 1 127 ? 1.696 15.474 -10.228 1.00 97.81 127 VAL A C 1
ATOM 988 O O . VAL A 1 127 ? 2.545 16.371 -10.315 1.00 97.81 127 VAL A O 1
ATOM 991 N N . LEU A 1 128 ? 0.638 15.564 -9.429 1.00 97.94 128 LEU A N 1
ATOM 992 C CA . LEU A 1 128 ? 0.342 16.741 -8.631 1.00 97.94 128 LEU A CA 1
ATOM 993 C C . LEU A 1 128 ? 1.151 16.708 -7.336 1.00 97.94 128 LEU A C 1
ATOM 995 O O . LEU A 1 128 ? 1.147 15.718 -6.615 1.00 97.94 128 LEU A O 1
ATOM 999 N N . TYR A 1 129 ? 1.797 17.819 -7.004 1.00 98.31 129 TYR A N 1
ATOM 1000 C CA . TYR A 1 129 ? 2.548 17.986 -5.759 1.00 98.31 129 TYR A CA 1
ATOM 1001 C C . TYR A 1 129 ? 1.668 18.643 -4.694 1.00 98.31 129 TYR A C 1
ATOM 1003 O O . TYR A 1 129 ? 0.643 19.251 -5.016 1.00 98.31 129 TYR A O 1
ATOM 1011 N N . GLN A 1 130 ? 2.074 18.551 -3.426 1.00 97.38 130 GLN A N 1
ATOM 1012 C CA . GLN A 1 130 ? 1.426 19.236 -2.298 1.00 97.38 130 GLN A CA 1
ATOM 1013 C C . GLN A 1 130 ? -0.080 18.982 -2.165 1.00 97.38 130 GLN A C 1
ATOM 1015 O O . GLN A 1 130 ? -0.844 19.846 -1.726 1.00 97.38 130 GLN A O 1
ATOM 1020 N N . GLN A 1 131 ? -0.519 17.772 -2.504 1.00 97.62 131 GLN A N 1
ATOM 1021 C CA . GLN A 1 131 ? -1.848 17.323 -2.113 1.00 97.62 131 GLN A CA 1
ATOM 1022 C C . GLN A 1 131 ? -1.866 17.097 -0.600 1.00 97.62 131 GLN A C 1
ATOM 1024 O O . GLN A 1 131 ? -0.831 16.829 0.009 1.00 97.62 131 GLN A O 1
ATOM 1029 N N . THR A 1 132 ? -3.027 17.235 0.041 1.00 96.94 132 THR A N 1
ATOM 1030 C CA . THR A 1 132 ? -3.130 17.012 1.491 1.00 96.94 132 THR A CA 1
ATOM 1031 C C . THR A 1 132 ? -2.821 15.552 1.822 1.00 96.94 132 THR A C 1
ATOM 1033 O O . THR A 1 132 ? -3.619 14.673 1.494 1.00 96.94 132 THR A O 1
ATOM 1036 N N . GLY A 1 133 ? -1.683 15.312 2.475 1.00 96.88 133 GLY A N 1
ATOM 1037 C CA . GLY A 1 133 ? -1.226 13.991 2.894 1.00 96.88 133 GLY A CA 1
ATOM 1038 C C . GLY A 1 133 ? -1.814 13.551 4.235 1.00 96.88 133 GLY A C 1
ATOM 1039 O O . GLY A 1 133 ? -2.409 14.344 4.967 1.00 96.88 133 GLY A O 1
ATOM 1040 N N . GLN A 1 134 ? -1.616 12.276 4.582 1.00 95.75 134 GLN A N 1
ATOM 1041 C CA . GLN A 1 134 ? -1.851 11.793 5.950 1.00 95.75 134 GLN A CA 1
ATOM 1042 C C . GLN A 1 134 ? -0.852 12.411 6.940 1.00 95.75 134 GLN A C 1
ATOM 1044 O O . GLN A 1 134 ? -1.191 12.718 8.083 1.00 95.75 134 GLN A O 1
ATOM 1049 N N . VAL A 1 135 ? 0.391 12.572 6.489 1.00 93.00 135 VAL A N 1
ATOM 1050 C CA . VAL A 1 135 ? 1.472 13.279 7.170 1.00 93.00 135 VAL A CA 1
ATOM 1051 C C . VAL A 1 135 ? 1.996 14.291 6.163 1.00 93.00 135 VAL A C 1
ATOM 1053 O O . VAL A 1 135 ? 2.378 13.885 5.076 1.00 93.00 135 VAL A O 1
ATOM 1056 N N . GLY A 1 136 ? 1.959 15.582 6.502 1.00 96.19 136 GLY A N 1
ATOM 1057 C CA . GLY A 1 136 ? 2.419 16.639 5.600 1.00 96.19 136 GLY A CA 1
ATOM 1058 C C . GLY A 1 136 ? 1.689 16.628 4.255 1.00 96.19 136 GLY A C 1
ATOM 1059 O O . GLY A 1 136 ? 0.456 16.743 4.206 1.00 96.19 136 GLY A O 1
ATOM 1060 N N . TYR A 1 137 ? 2.453 16.503 3.177 1.00 98.00 137 TYR A N 1
ATOM 1061 C CA . TYR A 1 137 ? 1.945 16.469 1.811 1.00 98.00 137 TYR A CA 1
ATOM 1062 C C . TYR A 1 137 ? 1.996 15.071 1.185 1.00 98.00 137 TYR A C 1
ATOM 1064 O O . TYR A 1 137 ? 2.573 14.125 1.709 1.00 98.00 137 TYR A O 1
ATOM 1072 N N . ALA A 1 138 ? 1.322 14.933 0.048 1.00 98.12 138 ALA A N 1
ATOM 1073 C CA . ALA A 1 138 ? 1.360 13.750 -0.791 1.00 98.12 138 ALA A CA 1
ATOM 1074 C C . ALA A 1 138 ? 1.363 14.134 -2.272 1.00 98.12 138 ALA A C 1
ATOM 1076 O O . ALA A 1 138 ? 1.044 15.270 -2.649 1.00 98.12 138 ALA A O 1
ATOM 1077 N N . LEU A 1 139 ? 1.682 13.149 -3.108 1.00 98.38 139 LEU A N 1
ATOM 1078 C CA . LEU A 1 139 ? 1.471 13.230 -4.546 1.00 98.38 139 LEU A CA 1
ATOM 1079 C C . LEU A 1 139 ? 0.021 12.884 -4.901 1.00 98.38 139 LEU A C 1
ATOM 1081 O O . LEU A 1 139 ? -0.606 12.056 -4.240 1.00 98.38 139 LEU A O 1
ATOM 1085 N N . GLY A 1 140 ? -0.494 13.519 -5.949 1.00 98.00 140 GLY A N 1
ATOM 1086 C CA . GLY A 1 140 ? -1.751 13.163 -6.601 1.00 98.00 140 GLY A CA 1
ATOM 1087 C C . GLY A 1 140 ? -1.493 12.543 -7.969 1.00 98.00 140 GLY A C 1
ATOM 1088 O O . GLY A 1 140 ? -0.634 13.030 -8.704 1.00 98.00 140 GLY A O 1
ATOM 1089 N N . PHE A 1 141 ? -2.255 11.500 -8.281 1.00 97.94 141 PHE A N 1
ATOM 1090 C CA . PHE A 1 141 ? -2.241 10.774 -9.549 1.00 97.94 141 PHE A CA 1
ATOM 1091 C C . PHE A 1 141 ? -3.661 10.793 -10.122 1.00 97.94 141 PHE A C 1
ATOM 1093 O O . PHE A 1 141 ? -4.624 10.781 -9.355 1.00 97.94 141 PHE A O 1
ATOM 1100 N N . ASP A 1 142 ? -3.799 10.868 -11.441 1.00 96.38 142 ASP A N 1
ATOM 1101 C CA . ASP A 1 142 ? -5.095 11.055 -12.108 1.00 96.38 142 ASP A CA 1
ATOM 1102 C C . ASP A 1 142 ? -5.763 9.764 -12.618 1.00 96.38 142 ASP A C 1
ATOM 1104 O O . ASP A 1 142 ? -6.840 9.812 -13.221 1.00 96.38 142 ASP A O 1
ATOM 1108 N N . GLY A 1 143 ? -5.134 8.606 -12.406 1.00 96.25 143 GLY A N 1
ATOM 1109 C CA . GLY A 1 143 ? -5.616 7.318 -12.901 1.00 96.25 143 GLY A CA 1
ATOM 1110 C C . GLY A 1 143 ? -5.416 7.076 -14.395 1.00 96.25 143 GLY A C 1
ATOM 1111 O O . GLY A 1 143 ? -5.945 6.079 -14.904 1.00 96.25 143 GLY A O 1
ATOM 1112 N N . ILE A 1 144 ? -4.689 7.944 -15.109 1.00 96.12 144 ILE A N 1
ATOM 1113 C CA . ILE A 1 144 ? -4.545 7.890 -16.569 1.00 96.12 144 ILE A CA 1
ATOM 1114 C C . ILE A 1 144 ? -3.116 7.583 -16.995 1.00 96.12 144 ILE A C 1
ATOM 1116 O O . ILE A 1 144 ? -2.921 6.578 -17.680 1.00 96.12 144 ILE A O 1
ATOM 1120 N N . ASP A 1 145 ? -2.148 8.439 -16.666 1.00 96.88 145 ASP A N 1
ATOM 1121 C CA . ASP A 1 145 ? -0.757 8.251 -17.101 1.00 96.88 145 ASP A CA 1
ATOM 1122 C C . ASP A 1 145 ? 0.316 8.835 -16.168 1.00 96.88 145 ASP A C 1
ATOM 1124 O O . ASP A 1 145 ? 1.499 8.809 -16.512 1.00 96.88 145 ASP A O 1
ATOM 1128 N N . ASP A 1 146 ? -0.063 9.285 -14.971 1.00 97.94 146 ASP A N 1
ATOM 1129 C CA . ASP A 1 146 ? 0.861 9.814 -13.968 1.00 97.94 146 ASP A CA 1
ATOM 1130 C C . ASP A 1 146 ? 1.728 8.724 -13.321 1.00 97.94 146 ASP A C 1
ATOM 1132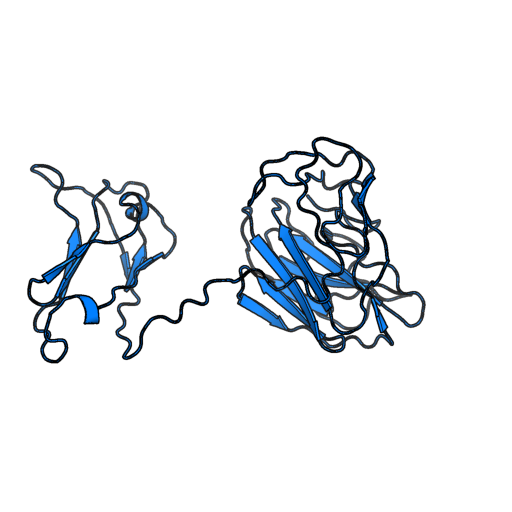 O O . ASP A 1 146 ? 1.235 7.718 -12.810 1.00 97.94 146 ASP A O 1
ATOM 1136 N N . TYR A 1 147 ? 3.045 8.939 -13.276 1.00 98.06 147 TYR A N 1
ATOM 1137 C CA . TYR A 1 147 ? 3.963 8.065 -12.543 1.00 98.06 147 TYR A CA 1
ATOM 1138 C C . TYR A 1 147 ? 5.260 8.775 -12.147 1.00 98.06 147 TYR A C 1
ATOM 1140 O O . TYR A 1 147 ? 5.622 9.833 -12.669 1.00 98.06 147 TYR A O 1
ATOM 1148 N N . VAL A 1 148 ? 5.984 8.162 -11.216 1.00 98.50 148 VAL A N 1
ATOM 1149 C CA . VAL A 1 148 ? 7.310 8.578 -10.760 1.00 98.50 148 VAL A CA 1
ATOM 1150 C C . VAL A 1 148 ? 8.269 7.408 -10.900 1.00 98.50 148 VAL A C 1
ATOM 1152 O O . VAL A 1 148 ? 7.955 6.304 -10.467 1.00 98.50 148 VAL A O 1
ATOM 1155 N N . VAL A 1 149 ? 9.451 7.662 -11.454 1.00 98.19 149 VAL A N 1
ATOM 1156 C CA . VAL A 1 149 ? 10.559 6.697 -11.519 1.00 98.19 149 VAL A CA 1
ATOM 1157 C C . VAL A 1 149 ? 11.618 7.086 -10.500 1.00 98.19 149 VAL A C 1
ATOM 1159 O O . VAL A 1 149 ? 11.951 8.268 -10.398 1.00 98.19 149 VAL A O 1
ATOM 1162 N N . VAL A 1 150 ? 12.170 6.107 -9.786 1.00 98.00 150 VAL A N 1
ATOM 1163 C CA . VAL A 1 150 ? 13.232 6.314 -8.791 1.00 98.00 150 VAL A CA 1
ATOM 1164 C C . VAL A 1 150 ? 14.539 5.626 -9.177 1.00 98.00 150 VAL A C 1
ATOM 1166 O O . VAL A 1 150 ? 14.591 4.790 -10.081 1.00 98.00 150 VAL A O 1
ATOM 1169 N N . GLY A 1 151 ? 15.619 5.997 -8.488 1.00 96.56 151 GLY A N 1
ATOM 1170 C CA . GLY A 1 151 ? 16.911 5.328 -8.625 1.00 96.56 151 GLY A CA 1
ATOM 1171 C C . GLY A 1 151 ? 16.873 3.857 -8.190 1.00 96.56 151 GLY A C 1
ATOM 1172 O O . GLY A 1 151 ? 16.024 3.435 -7.408 1.00 96.56 151 GLY A O 1
ATOM 1173 N N . THR A 1 152 ? 17.827 3.071 -8.695 1.00 96.56 152 THR A N 1
ATOM 1174 C CA . THR A 1 152 ? 17.918 1.620 -8.446 1.00 96.56 152 THR A CA 1
ATOM 1175 C C . THR A 1 152 ? 19.114 1.232 -7.571 1.00 96.56 152 THR A C 1
ATOM 1177 O O . THR A 1 152 ? 19.567 0.083 -7.573 1.00 96.56 152 THR A O 1
ATOM 1180 N N . THR A 1 153 ? 19.717 2.194 -6.873 1.00 97.44 153 THR A N 1
ATOM 1181 C CA . THR A 1 153 ? 20.875 1.933 -6.017 1.00 97.44 153 THR A CA 1
ATOM 1182 C C . THR A 1 153 ? 20.420 1.132 -4.806 1.00 97.44 153 THR A C 1
ATOM 1184 O O . THR A 1 153 ? 19.570 1.579 -4.041 1.00 97.44 153 THR A O 1
ATOM 1187 N N . GLY A 1 154 ? 20.984 -0.064 -4.631 1.00 95.06 154 GLY A N 1
ATOM 1188 C CA . GLY A 1 154 ? 20.652 -0.928 -3.499 1.00 95.06 154 GLY A CA 1
ATOM 1189 C C . GLY A 1 154 ? 19.274 -1.591 -3.585 1.00 95.06 154 GLY A C 1
ATOM 1190 O O . GLY A 1 154 ? 18.810 -2.099 -2.566 1.00 95.06 154 GLY A O 1
ATOM 1191 N N . THR A 1 155 ? 18.626 -1.611 -4.760 1.00 95.06 155 THR A N 1
ATOM 1192 C CA . THR A 1 155 ? 17.329 -2.282 -4.948 1.00 95.06 155 THR A CA 1
ATOM 1193 C C . THR A 1 155 ? 17.406 -3.736 -4.469 1.00 95.06 155 THR A C 1
ATOM 1195 O O . THR A 1 155 ? 18.227 -4.508 -4.976 1.00 95.06 155 THR A O 1
ATOM 1198 N N . PRO A 1 156 ? 16.582 -4.125 -3.482 1.00 97.06 156 PRO A N 1
ATOM 1199 C CA . PRO A 1 156 ? 16.649 -5.445 -2.891 1.00 97.06 156 PRO A CA 1
ATOM 1200 C C . PRO A 1 156 ? 15.867 -6.456 -3.733 1.00 97.06 156 PRO A C 1
ATOM 1202 O O . PRO A 1 156 ? 15.033 -6.108 -4.574 1.00 97.06 156 PRO A O 1
ATOM 1205 N N . THR A 1 157 ? 16.136 -7.730 -3.471 1.00 98.44 157 THR A N 1
ATOM 1206 C CA . THR A 1 157 ? 15.477 -8.862 -4.125 1.00 98.44 157 THR A CA 1
ATOM 1207 C C . THR A 1 157 ? 15.090 -9.912 -3.093 1.00 98.44 157 THR A C 1
ATOM 1209 O O . THR A 1 157 ? 15.732 -10.009 -2.047 1.00 98.44 157 THR A O 1
ATOM 1212 N N . ASP A 1 158 ? 14.038 -10.675 -3.390 1.00 98.56 158 ASP A N 1
ATOM 1213 C CA . ASP A 1 158 ? 13.497 -11.834 -2.659 1.00 98.56 158 ASP A CA 1
ATOM 1214 C C . ASP A 1 158 ? 13.009 -11.597 -1.215 1.00 98.56 158 ASP A C 1
ATOM 1216 O O . ASP A 1 158 ? 11.954 -12.114 -0.846 1.00 98.56 158 ASP A O 1
ATOM 1220 N N . THR A 1 159 ? 13.718 -10.815 -0.403 1.00 98.25 159 THR A N 1
ATOM 1221 C CA . THR A 1 159 ? 13.332 -10.411 0.955 1.00 98.25 159 THR A CA 1
ATOM 1222 C C . THR A 1 159 ? 13.455 -8.896 1.085 1.00 98.25 159 THR A C 1
ATOM 1224 O O . THR A 1 159 ? 14.556 -8.351 1.149 1.00 98.25 159 THR A O 1
ATOM 1227 N N . PHE A 1 160 ? 12.318 -8.206 1.110 1.00 97.75 160 PHE A N 1
ATOM 1228 C CA . PHE A 1 160 ? 12.244 -6.746 1.161 1.00 97.75 160 PHE A CA 1
ATOM 1229 C C . PHE A 1 160 ? 10.858 -6.279 1.603 1.00 97.75 160 PHE A C 1
ATOM 1231 O O . PHE A 1 160 ? 9.903 -7.052 1.624 1.00 97.75 160 PHE A O 1
ATOM 1238 N N . SER A 1 161 ? 10.726 -4.993 1.918 1.00 97.50 161 SER A N 1
ATOM 1239 C CA . SER A 1 161 ? 9.427 -4.364 2.149 1.00 97.50 161 SER A CA 1
ATOM 1240 C C . SER A 1 161 ? 9.283 -3.074 1.358 1.00 97.50 161 SER A C 1
ATOM 1242 O O . SER A 1 161 ? 10.247 -2.320 1.244 1.00 97.50 161 SER A O 1
ATOM 1244 N N . PHE A 1 162 ? 8.078 -2.794 0.875 1.00 98.19 162 PHE A N 1
ATOM 1245 C CA . PHE A 1 162 ? 7.725 -1.534 0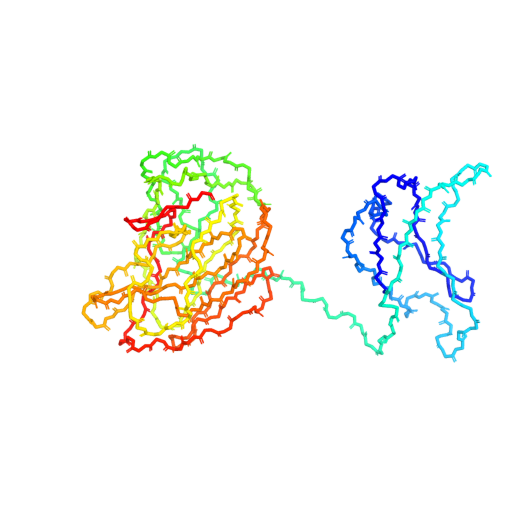.221 1.00 98.19 162 PHE A CA 1
ATOM 1246 C C . PHE A 1 162 ? 6.269 -1.172 0.521 1.00 98.19 162 PHE A C 1
ATOM 1248 O O . PHE A 1 162 ? 5.471 -2.035 0.893 1.00 98.19 162 PHE A O 1
ATOM 1255 N N . GLY A 1 163 ? 5.922 0.101 0.373 1.00 97.44 163 GLY A N 1
ATOM 1256 C CA . GLY A 1 163 ? 4.586 0.604 0.663 1.00 97.44 163 GLY A CA 1
ATOM 1257 C C . GLY A 1 163 ? 4.625 2.023 1.209 1.00 97.44 163 GLY A C 1
ATOM 1258 O O . GLY A 1 163 ? 5.634 2.716 1.088 1.00 97.44 163 GLY A O 1
ATOM 1259 N N . GLY A 1 164 ? 3.517 2.449 1.804 1.00 96.75 164 GLY A N 1
ATOM 1260 C CA . GLY A 1 164 ? 3.375 3.773 2.392 1.00 96.75 164 GLY A CA 1
ATOM 1261 C C . GLY A 1 164 ? 1.923 4.111 2.706 1.00 96.75 164 GLY A C 1
ATOM 1262 O O . GLY A 1 164 ? 1.041 3.247 2.722 1.00 96.75 164 GLY A O 1
ATOM 1263 N N . TRP A 1 165 ? 1.675 5.395 2.951 1.00 98.19 165 TRP A N 1
ATOM 1264 C CA . TRP A 1 165 ? 0.321 5.929 3.032 1.00 98.19 165 TRP A CA 1
ATOM 1265 C C . TRP A 1 165 ? -0.267 6.046 1.630 1.00 98.19 165 TRP A C 1
ATOM 1267 O O . TRP A 1 165 ? 0.301 6.715 0.772 1.00 98.19 165 TRP A O 1
ATOM 1277 N N . LEU A 1 166 ? -1.408 5.397 1.412 1.00 98.38 166 LEU A N 1
ATOM 1278 C CA . LEU A 1 166 ? -2.131 5.392 0.146 1.00 98.38 166 LEU A CA 1
ATOM 1279 C C . LEU A 1 166 ? -3.589 5.773 0.391 1.00 98.38 166 LEU A C 1
ATOM 1281 O O . LEU A 1 166 ? -4.201 5.360 1.380 1.00 98.38 166 LEU A O 1
ATOM 1285 N N . LYS A 1 167 ? -4.150 6.544 -0.532 1.00 98.12 167 LYS A N 1
ATOM 1286 C CA . LYS A 1 167 ? -5.563 6.905 -0.565 1.00 98.12 167 LYS A CA 1
ATOM 1287 C C . LYS A 1 167 ? -6.041 6.781 -2.001 1.00 98.12 167 LYS A C 1
ATOM 1289 O O . LYS A 1 167 ? -5.355 7.237 -2.900 1.00 98.12 167 LYS A O 1
ATOM 1294 N N . THR A 1 168 ? -7.194 6.153 -2.184 1.00 96.75 168 THR A N 1
ATOM 1295 C CA . THR A 1 168 ? -7.831 5.952 -3.488 1.00 96.75 168 THR A CA 1
ATOM 1296 C C . THR A 1 168 ? -9.337 6.088 -3.323 1.00 96.75 168 THR A C 1
ATOM 1298 O O . THR A 1 168 ? -9.885 5.802 -2.253 1.00 96.75 168 THR A O 1
ATOM 1301 N N . SER A 1 169 ? -10.016 6.527 -4.376 1.00 93.25 169 SER A N 1
ATOM 1302 C CA . SER A 1 169 ? -11.482 6.507 -4.450 1.00 93.25 169 SER A CA 1
ATOM 1303 C C . SER A 1 169 ? -12.021 5.512 -5.481 1.00 93.25 169 SER A C 1
ATOM 1305 O O . SER A 1 169 ? -13.229 5.271 -5.534 1.00 93.25 169 SER A O 1
ATOM 1307 N N . ALA A 1 170 ? -11.131 4.897 -6.262 1.00 96.19 170 ALA A N 1
ATOM 1308 C CA . ALA A 1 170 ? -11.473 3.967 -7.322 1.00 96.19 170 ALA A CA 1
ATOM 1309 C C . ALA A 1 170 ? -11.557 2.521 -6.813 1.00 96.19 170 ALA A C 1
ATOM 1311 O O . ALA A 1 170 ? -10.931 2.124 -5.832 1.00 96.19 170 ALA A O 1
ATOM 1312 N N . THR A 1 171 ? -12.343 1.699 -7.501 1.00 97.81 171 THR A N 1
ATOM 1313 C CA . THR A 1 171 ? -12.246 0.236 -7.403 1.00 97.81 171 THR A CA 1
ATOM 1314 C C . THR A 1 171 ? -11.289 -0.296 -8.465 1.00 97.81 171 THR A C 1
ATOM 1316 O O . THR A 1 171 ? -11.131 0.327 -9.516 1.00 97.81 171 THR A O 1
ATOM 1319 N N . HIS A 1 172 ? -10.748 -1.491 -8.249 1.00 97.56 172 HIS A N 1
ATOM 1320 C CA . HIS A 1 172 ? -10.000 -2.242 -9.262 1.00 97.56 172 HIS A CA 1
ATOM 1321 C C . HIS A 1 172 ? -10.579 -3.645 -9.488 1.00 97.56 172 HIS A C 1
ATOM 1323 O O . HIS A 1 172 ? -11.429 -4.117 -8.722 1.00 97.56 172 HIS A O 1
ATOM 1329 N N . GLU A 1 173 ? -10.144 -4.305 -10.556 1.00 98.19 173 GLU A N 1
ATOM 1330 C CA . GLU A 1 173 ? -10.480 -5.702 -10.824 1.00 98.19 173 GLU A CA 1
ATOM 1331 C C . GLU A 1 173 ? -9.833 -6.631 -9.786 1.00 98.19 173 GLU A C 1
ATOM 1333 O O . GLU A 1 173 ? -8.640 -6.539 -9.504 1.00 98.19 173 GLU A O 1
ATOM 1338 N N . ILE A 1 174 ? -10.647 -7.521 -9.205 1.00 98.50 174 ILE A N 1
ATOM 1339 C CA . ILE A 1 174 ? -10.189 -8.516 -8.233 1.00 98.50 174 ILE A CA 1
ATOM 1340 C C . ILE A 1 174 ? -9.908 -9.820 -8.966 1.00 98.50 174 ILE A C 1
ATOM 1342 O O . ILE A 1 174 ? -10.820 -10.602 -9.244 1.00 98.50 174 ILE A O 1
ATOM 1346 N N . ASP A 1 175 ? -8.632 -10.056 -9.225 1.00 98.56 175 ASP A N 1
ATOM 1347 C CA . ASP A 1 175 ? -8.156 -11.311 -9.779 1.00 98.56 175 ASP A CA 1
ATOM 1348 C C . ASP A 1 175 ? -8.013 -12.401 -8.713 1.00 98.56 175 ASP A C 1
ATOM 1350 O O . ASP A 1 175 ? -7.808 -12.144 -7.525 1.00 98.56 175 ASP A O 1
ATOM 1354 N N . GLY A 1 176 ? -8.115 -13.657 -9.150 1.00 98.25 176 GLY A N 1
ATOM 1355 C CA . GLY A 1 176 ? -7.872 -14.814 -8.295 1.00 98.25 176 GLY A CA 1
ATOM 1356 C C . GLY A 1 176 ? -6.388 -14.980 -7.962 1.00 98.25 176 GLY A C 1
ATOM 1357 O O . GLY A 1 176 ? -5.529 -14.842 -8.833 1.00 98.25 176 GLY A O 1
ATOM 1358 N N . GLU A 1 177 ? -6.094 -15.339 -6.710 1.00 98.69 177 GLU A N 1
ATOM 1359 C CA . GLU A 1 177 ? -4.720 -15.579 -6.260 1.00 98.69 177 GLU A CA 1
ATOM 1360 C C . GLU A 1 177 ? -4.098 -16.767 -7.016 1.00 98.69 177 GLU A C 1
ATOM 1362 O O . GLU A 1 177 ? -4.692 -17.846 -7.104 1.00 98.69 177 GLU A O 1
ATOM 1367 N N . SER A 1 178 ? -2.910 -16.572 -7.587 1.00 98.75 178 SER A N 1
ATOM 1368 C CA . SER A 1 178 ? -2.233 -17.544 -8.448 1.00 98.75 178 SER A CA 1
ATOM 1369 C C . SER A 1 178 ? -0.720 -17.302 -8.478 1.00 98.75 178 SER A C 1
ATOM 1371 O O . SER A 1 178 ? -0.226 -16.242 -8.113 1.00 98.75 178 SER A O 1
ATOM 1373 N N . ILE A 1 179 ? 0.024 -18.291 -8.970 1.00 98.50 179 ILE A N 1
ATOM 1374 C CA . ILE A 1 179 ? 1.457 -18.199 -9.306 1.00 98.50 179 ILE A CA 1
ATOM 1375 C C . ILE A 1 179 ? 1.696 -18.381 -10.812 1.00 98.50 179 ILE A C 1
ATOM 1377 O O . ILE A 1 179 ? 2.772 -18.774 -11.250 1.00 98.50 179 ILE A O 1
ATOM 1381 N N . SER A 1 180 ? 0.662 -18.186 -11.629 1.00 98.31 180 SER A N 1
ATOM 1382 C CA . SER A 1 180 ? 0.742 -18.303 -13.086 1.00 98.31 180 SER A CA 1
ATOM 1383 C C . SER A 1 180 ? -0.401 -17.559 -13.775 1.00 98.31 180 SER A C 1
ATOM 1385 O O . SER A 1 180 ? -1.437 -17.293 -13.162 1.00 98.31 180 SER A O 1
ATOM 1387 N N . GLY A 1 181 ? -0.228 -17.272 -15.064 1.00 98.38 181 GLY A N 1
ATOM 1388 C CA . GLY A 1 181 ? -1.183 -16.500 -15.859 1.00 98.38 181 GLY A CA 1
ATOM 1389 C C . GLY A 1 181 ? -0.805 -15.025 -15.934 1.00 98.38 181 GLY A C 1
ATOM 1390 O O . GLY A 1 181 ? 0.236 -14.628 -15.425 1.00 98.38 181 GLY A O 1
ATOM 1391 N N . THR A 1 182 ? -1.631 -14.227 -16.607 1.00 98.38 182 THR A N 1
ATOM 1392 C CA . THR A 1 182 ? -1.350 -12.822 -16.971 1.00 98.38 182 THR A CA 1
ATOM 1393 C C . THR A 1 182 ? -2.538 -11.910 -16.660 1.00 98.38 182 THR A C 1
ATOM 1395 O O . THR A 1 182 ? -2.873 -11.020 -17.439 1.00 98.38 182 THR A O 1
ATOM 1398 N N . VAL A 1 183 ? -3.237 -12.198 -15.565 1.00 98.06 183 VAL A N 1
ATOM 1399 C CA . VAL A 1 183 ? -4.504 -11.540 -15.219 1.00 98.06 183 VAL A CA 1
ATOM 1400 C C . VAL A 1 183 ? -4.317 -10.056 -14.876 1.00 98.06 183 VAL A C 1
ATOM 1402 O O . VAL A 1 183 ? -5.108 -9.239 -15.327 1.00 98.06 183 VAL A O 1
ATOM 1405 N N . GLY A 1 184 ? -3.167 -9.675 -14.302 1.00 97.75 184 GLY A N 1
ATOM 1406 C CA . GLY A 1 184 ? -2.830 -8.283 -13.962 1.00 97.75 184 GLY A CA 1
ATOM 1407 C C . GLY A 1 184 ? -2.572 -7.339 -15.147 1.00 97.75 184 GLY A C 1
ATOM 1408 O O . GLY A 1 184 ? -1.945 -6.298 -14.985 1.00 97.75 184 GLY A O 1
ATOM 1409 N N . THR A 1 185 ? -3.008 -7.689 -16.357 1.00 97.38 185 THR A N 1
ATOM 1410 C CA . THR A 1 185 ? -2.801 -6.890 -17.579 1.00 97.38 185 THR A CA 1
ATOM 1411 C C . THR A 1 185 ? -3.971 -5.959 -17.915 1.00 97.38 185 THR A C 1
ATOM 1413 O O . THR A 1 185 ? -3.912 -5.233 -18.910 1.00 97.38 185 THR A O 1
ATOM 1416 N N . ALA A 1 186 ? -5.028 -5.944 -17.101 1.00 96.31 186 ALA A N 1
ATOM 1417 C CA . ALA A 1 186 ? -6.152 -5.027 -17.243 1.00 96.31 186 ALA A CA 1
ATOM 1418 C C . ALA A 1 186 ? -6.842 -4.771 -15.895 1.00 96.31 186 ALA A C 1
ATOM 1420 O O . ALA A 1 186 ? -6.692 -5.536 -14.946 1.00 96.31 186 ALA A O 1
ATOM 1421 N N . GLY A 1 187 ? -7.585 -3.664 -15.808 1.00 96.56 187 GLY A N 1
ATOM 1422 C CA . GLY A 1 187 ? -8.471 -3.381 -14.671 1.00 96.56 187 GLY A CA 1
ATOM 1423 C C . GLY A 1 187 ? -7.774 -2.959 -13.373 1.00 96.56 187 GLY A C 1
ATOM 1424 O O . GLY A 1 187 ? -8.454 -2.700 -12.379 1.00 96.56 187 GLY A O 1
ATOM 1425 N N . GLN A 1 188 ? -6.444 -2.844 -13.377 1.00 97.62 188 GLN A N 1
ATOM 1426 C CA . GLN A 1 188 ? -5.658 -2.564 -12.180 1.00 97.62 188 GLN A CA 1
ATOM 1427 C C . GLN A 1 188 ? -5.472 -1.062 -11.921 1.00 97.62 188 GLN A C 1
ATOM 1429 O O . GLN A 1 188 ? -5.665 -0.205 -12.788 1.00 97.62 188 GLN A O 1
ATOM 1434 N N . ARG A 1 189 ? -5.096 -0.757 -10.681 1.00 97.75 189 ARG A N 1
ATOM 1435 C CA . ARG A 1 189 ? -4.733 0.568 -10.156 1.00 97.75 189 ARG A CA 1
ATOM 1436 C C . ARG A 1 189 ? -3.394 0.446 -9.442 1.00 97.75 189 ARG A C 1
ATOM 1438 O O . ARG A 1 189 ? -3.371 0.132 -8.252 1.00 97.75 189 ARG A O 1
ATOM 1445 N N . TYR A 1 190 ? -2.288 0.514 -10.180 1.00 98.38 190 TYR A N 1
ATOM 1446 C CA . TYR A 1 190 ? -0.962 0.200 -9.642 1.00 98.38 190 TYR A CA 1
ATOM 1447 C C . TYR A 1 190 ? -0.372 1.386 -8.880 1.00 98.38 190 TYR A C 1
ATOM 1449 O O . TYR A 1 190 ? 0.142 2.316 -9.486 1.00 98.38 190 TYR A O 1
ATOM 1457 N N . ALA A 1 191 ? -0.408 1.325 -7.548 1.00 98.31 191 ALA A N 1
ATOM 1458 C CA . ALA A 1 191 ? 0.291 2.282 -6.694 1.00 98.31 191 ALA A CA 1
ATOM 1459 C C . ALA A 1 191 ? 1.814 2.115 -6.807 1.00 98.31 191 ALA A C 1
ATOM 1461 O O . ALA A 1 191 ? 2.536 3.105 -6.834 1.00 98.31 191 ALA A O 1
ATOM 1462 N N . PHE A 1 192 ? 2.286 0.870 -6.929 1.00 98.62 192 PHE A N 1
ATOM 1463 C CA . PHE A 1 192 ? 3.678 0.524 -7.230 1.00 98.62 192 PHE A CA 1
ATOM 1464 C C . PHE A 1 192 ? 3.710 -0.400 -8.440 1.00 98.62 192 PHE A C 1
ATOM 1466 O O . PHE A 1 192 ? 2.922 -1.353 -8.514 1.00 98.62 192 PHE A O 1
ATOM 1473 N N . ASP A 1 193 ? 4.607 -0.126 -9.379 1.00 96.75 193 ASP A N 1
ATOM 1474 C CA . ASP A 1 193 ? 4.676 -0.868 -10.629 1.00 96.75 193 ASP A CA 1
ATOM 1475 C C . ASP A 1 193 ? 5.296 -2.262 -10.432 1.00 96.75 193 ASP A C 1
ATOM 1477 O O . ASP A 1 193 ? 6.296 -2.414 -9.732 1.00 96.75 193 ASP A O 1
ATOM 1481 N N . PRO A 1 194 ? 4.746 -3.309 -11.064 1.00 97.12 194 PRO A N 1
ATOM 1482 C CA . PRO A 1 194 ? 5.461 -4.562 -11.224 1.00 97.12 194 PRO A CA 1
ATOM 1483 C C . PRO A 1 194 ? 6.366 -4.471 -12.463 1.00 97.12 194 PRO A C 1
ATOM 1485 O O . PRO A 1 194 ? 5.942 -4.749 -13.594 1.00 97.12 194 PRO A O 1
ATOM 1488 N N . ALA A 1 195 ? 7.624 -4.074 -12.259 1.00 96.94 195 ALA A N 1
ATOM 1489 C CA . ALA A 1 195 ? 8.619 -4.005 -13.328 1.00 96.94 195 ALA A CA 1
ATOM 1490 C C . ALA A 1 195 ? 8.800 -5.376 -14.016 1.00 96.94 195 ALA A C 1
ATOM 1492 O O . ALA A 1 195 ? 8.801 -6.424 -13.372 1.00 96.94 195 ALA A O 1
ATOM 1493 N N . HIS A 1 196 ? 8.950 -5.402 -15.343 1.00 97.62 196 HIS A N 1
ATOM 1494 C CA . HIS A 1 196 ? 9.023 -6.664 -16.089 1.00 97.62 196 HIS A CA 1
ATOM 1495 C C . HIS A 1 196 ? 10.364 -7.391 -15.850 1.00 97.62 196 HIS A C 1
ATOM 1497 O O . HIS A 1 196 ? 11.393 -6.996 -16.396 1.00 97.62 196 HIS A O 1
ATOM 1503 N N . GLY A 1 197 ? 10.345 -8.506 -15.112 1.00 97.31 197 GLY A N 1
ATOM 1504 C CA . GLY A 1 197 ? 11.532 -9.296 -14.737 1.00 97.31 197 GLY A CA 1
ATOM 1505 C C . GLY A 1 197 ? 12.151 -10.165 -15.846 1.00 97.31 197 GLY A C 1
ATOM 1506 O O . GLY A 1 197 ? 13.114 -10.891 -15.618 1.00 97.31 197 GLY A O 1
ATOM 1507 N N . GLY A 1 198 ? 11.622 -10.114 -17.068 1.00 98.19 198 GLY A N 1
ATOM 1508 C CA . GLY A 1 198 ? 12.130 -10.916 -18.186 1.00 98.19 198 GLY A CA 1
ATOM 1509 C C . GLY A 1 198 ? 11.686 -12.377 -18.103 1.00 98.19 198 GLY A C 1
ATOM 1510 O O . GLY A 1 198 ? 10.638 -12.691 -17.543 1.00 98.19 198 GLY A O 1
ATOM 1511 N N . ASP A 1 199 ? 12.465 -13.283 -18.696 1.00 98.19 199 ASP A N 1
ATOM 1512 C CA . ASP A 1 199 ? 12.044 -14.680 -18.864 1.00 98.19 199 ASP A CA 1
ATOM 1513 C C . ASP A 1 199 ? 12.062 -15.494 -17.566 1.00 98.19 199 ASP A C 1
ATOM 1515 O O . ASP A 1 199 ? 11.226 -16.386 -17.397 1.00 98.19 199 ASP A O 1
ATOM 1519 N N . ALA A 1 200 ? 12.992 -15.198 -16.654 1.00 97.88 200 ALA A N 1
ATOM 1520 C CA . ALA A 1 200 ? 13.250 -15.996 -15.453 1.00 97.88 200 ALA A CA 1
ATOM 1521 C C . ALA A 1 200 ? 12.769 -15.333 -14.154 1.00 97.88 200 ALA A C 1
ATOM 1523 O O . ALA A 1 200 ? 12.282 -16.038 -13.262 1.00 97.88 200 ALA A O 1
ATOM 1524 N N . ASP A 1 201 ? 12.848 -14.005 -14.074 1.00 98.69 201 ASP A N 1
ATOM 1525 C CA . ASP A 1 201 ? 12.605 -13.245 -12.850 1.00 98.69 201 ASP A CA 1
ATOM 1526 C C . ASP A 1 201 ? 11.238 -12.550 -12.877 1.00 98.69 201 ASP A C 1
ATOM 1528 O O . ASP A 1 201 ? 10.550 -12.502 -13.902 1.00 98.69 201 ASP A O 1
ATOM 1532 N N . GLY A 1 202 ? 10.820 -12.049 -11.720 1.00 98.44 202 GLY A N 1
ATOM 1533 C CA . GLY A 1 202 ? 9.634 -11.216 -11.553 1.00 98.44 202 GLY A CA 1
ATOM 1534 C C . GLY A 1 202 ? 9.994 -9.848 -10.977 1.00 98.44 202 GLY A C 1
ATOM 1535 O O . GLY A 1 202 ? 10.983 -9.717 -10.257 1.00 98.44 202 GLY A O 1
ATOM 1536 N N . GLY A 1 203 ? 9.195 -8.826 -11.265 1.00 98.56 203 GLY A N 1
ATOM 1537 C CA . GLY A 1 203 ? 9.150 -7.599 -10.463 1.00 98.56 203 GLY A CA 1
ATOM 1538 C C . GLY A 1 203 ? 7.842 -7.526 -9.692 1.00 98.56 203 GLY A C 1
ATOM 1539 O O . GLY A 1 203 ? 6.778 -7.732 -10.276 1.00 98.56 203 GLY A O 1
ATOM 1540 N N . ALA A 1 204 ? 7.923 -7.280 -8.388 1.00 98.69 204 ALA A N 1
ATOM 1541 C CA . ALA A 1 204 ? 6.763 -7.124 -7.522 1.00 98.69 204 ALA A CA 1
ATOM 1542 C C . ALA A 1 204 ? 6.099 -5.764 -7.750 1.00 98.69 204 ALA A C 1
ATOM 1544 O O . ALA A 1 204 ? 6.787 -4.771 -7.941 1.00 98.69 204 ALA A O 1
ATOM 1545 N N . GLY A 1 205 ? 4.774 -5.718 -7.663 1.00 98.50 205 GLY A N 1
ATOM 1546 C CA . GLY A 1 205 ? 3.983 -4.494 -7.721 1.00 98.50 205 GLY A CA 1
ATOM 1547 C C . GLY A 1 205 ? 2.751 -4.587 -6.832 1.00 98.50 205 GLY A C 1
ATOM 1548 O O . GLY A 1 205 ? 2.388 -5.659 -6.339 1.00 98.50 205 GLY A O 1
ATOM 1549 N N . LEU A 1 206 ? 2.103 -3.448 -6.622 1.00 98.81 206 LEU A N 1
ATOM 1550 C CA . LEU A 1 206 ? 0.965 -3.312 -5.720 1.00 98.81 206 LEU A CA 1
ATOM 1551 C C . LEU A 1 206 ? -0.168 -2.592 -6.433 1.00 98.81 206 LEU A C 1
ATOM 1553 O O . LEU A 1 206 ? -0.022 -1.428 -6.807 1.00 98.81 206 LEU A O 1
ATOM 1557 N N . SER A 1 207 ? -1.307 -3.270 -6.564 1.00 98.62 207 SER A N 1
ATOM 1558 C CA . SER A 1 207 ? -2.551 -2.629 -6.960 1.00 98.62 207 SER A CA 1
ATOM 1559 C C . SER A 1 207 ? -3.480 -2.445 -5.767 1.00 98.62 207 SER A C 1
ATOM 1561 O O . SER A 1 207 ? -3.681 -3.369 -4.977 1.00 98.62 207 SER A O 1
ATOM 1563 N N . VAL A 1 208 ? -4.056 -1.249 -5.650 1.00 98.50 208 VAL A N 1
ATOM 1564 C CA . VAL A 1 208 ? -4.949 -0.876 -4.550 1.00 98.50 208 VAL A CA 1
ATOM 1565 C C . VAL A 1 208 ? -6.208 -0.241 -5.119 1.00 98.50 208 VAL A C 1
ATOM 1567 O O . VAL A 1 208 ? -6.129 0.687 -5.917 1.00 98.50 208 VAL A O 1
ATOM 1570 N N . GLY A 1 209 ? -7.358 -0.727 -4.674 1.00 98.38 209 GLY A N 1
ATOM 1571 C CA . GLY A 1 209 ? -8.648 -0.078 -4.852 1.00 98.38 209 GLY A CA 1
ATOM 1572 C C . GLY A 1 209 ? -9.416 -0.084 -3.535 1.00 98.38 209 GLY A C 1
ATOM 1573 O O . GLY A 1 209 ? -9.095 -0.824 -2.608 1.00 98.38 209 GLY A O 1
ATOM 1574 N N . THR A 1 210 ? -10.490 0.692 -3.460 1.00 98.31 210 THR A N 1
ATOM 1575 C CA . THR A 1 210 ? -11.406 0.704 -2.301 1.00 98.31 210 THR A CA 1
ATOM 1576 C C . THR A 1 210 ? -11.962 -0.687 -1.961 1.00 98.31 210 THR A C 1
ATOM 1578 O O . THR A 1 210 ? -12.337 -0.941 -0.821 1.00 98.31 210 THR A O 1
ATOM 1581 N N . ASN A 1 211 ? -11.982 -1.610 -2.930 1.00 98.19 211 ASN A N 1
ATOM 1582 C CA . ASN A 1 211 ? -12.477 -2.982 -2.812 1.00 98.19 211 ASN A CA 1
ATOM 1583 C C . ASN A 1 211 ? -11.392 -4.058 -2.597 1.00 98.19 211 ASN A C 1
ATOM 1585 O O . ASN A 1 211 ? -11.742 -5.245 -2.535 1.00 98.19 211 ASN A O 1
ATOM 1589 N N . GLY A 1 212 ? -10.108 -3.696 -2.498 1.00 98.25 212 GLY A N 1
ATOM 1590 C CA . GLY A 1 212 ? -9.060 -4.677 -2.229 1.00 98.25 212 GLY A CA 1
ATOM 1591 C C . GLY A 1 212 ? -7.616 -4.211 -2.413 1.00 98.25 212 GLY A C 1
ATOM 1592 O O . GLY A 1 212 ? -7.317 -3.119 -2.893 1.00 98.25 212 GLY A O 1
ATOM 1593 N N . ILE A 1 213 ? -6.704 -5.090 -1.997 1.00 98.88 213 ILE A N 1
ATOM 1594 C CA . 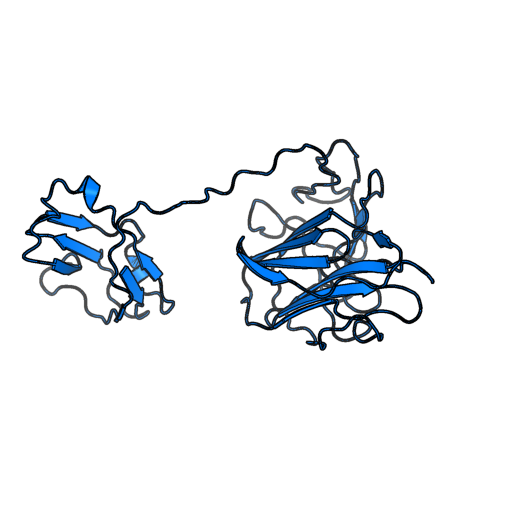ILE A 1 213 ? -5.252 -4.933 -2.112 1.00 98.88 213 ILE A CA 1
ATOM 1595 C C . ILE A 1 213 ? -4.694 -6.203 -2.747 1.00 98.88 213 ILE A C 1
ATOM 1597 O O . ILE A 1 213 ? -4.844 -7.294 -2.186 1.00 98.88 213 ILE A O 1
ATOM 1601 N N . LEU A 1 214 ? -4.056 -6.065 -3.906 1.00 98.88 214 LEU A N 1
ATOM 1602 C CA . LEU A 1 214 ? -3.497 -7.179 -4.665 1.00 98.88 214 LEU A CA 1
ATOM 1603 C C . LEU A 1 214 ? -2.009 -6.946 -4.935 1.00 98.88 214 LEU A C 1
ATOM 1605 O O . LEU A 1 214 ? -1.603 -5.881 -5.403 1.00 98.88 214 LEU A O 1
ATOM 1609 N N . VAL A 1 215 ? -1.198 -7.965 -4.657 1.00 98.88 215 VAL A N 1
ATOM 1610 C CA . VAL A 1 215 ? 0.225 -7.990 -5.015 1.00 98.88 215 VAL A CA 1
ATOM 1611 C C . VAL A 1 215 ? 0.363 -8.747 -6.322 1.00 98.88 215 VAL A C 1
ATOM 1613 O O . VAL A 1 215 ? -0.091 -9.886 -6.415 1.00 98.88 215 VAL A O 1
ATOM 1616 N N . TYR A 1 216 ? 0.990 -8.123 -7.312 1.00 98.81 216 TYR A N 1
ATOM 1617 C CA . TYR A 1 216 ? 1.293 -8.746 -8.597 1.00 98.81 216 TYR A CA 1
ATOM 1618 C C . TYR A 1 216 ? 2.790 -8.949 -8.747 1.00 98.81 216 TYR A C 1
ATOM 1620 O O . TYR A 1 216 ? 3.588 -8.222 -8.158 1.00 98.81 216 TYR A O 1
ATOM 1628 N N . GLU A 1 217 ? 3.167 -9.896 -9.595 1.00 98.75 217 GLU A N 1
ATOM 1629 C CA . GLU A 1 217 ? 4.543 -10.034 -10.057 1.00 98.75 217 GLU A CA 1
ATOM 1630 C C . GLU A 1 217 ? 4.582 -10.127 -11.575 1.00 98.75 217 GLU A C 1
ATOM 1632 O O . GLU A 1 217 ? 3.774 -10.846 -12.150 1.00 98.75 217 GLU A O 1
ATOM 1637 N N . HIS A 1 218 ? 5.524 -9.456 -12.234 1.00 98.69 218 HIS A N 1
ATOM 1638 C CA . HIS A 1 218 ? 5.540 -9.353 -13.693 1.00 98.69 218 HIS A CA 1
ATOM 1639 C C . HIS A 1 218 ? 6.833 -9.877 -14.319 1.00 98.69 218 HIS A C 1
ATOM 1641 O O . HIS A 1 218 ? 7.938 -9.534 -13.903 1.00 98.69 218 HIS A O 1
ATOM 1647 N N . GLY A 1 219 ? 6.683 -10.698 -15.354 1.00 98.50 219 GLY A N 1
ATOM 1648 C CA . GLY A 1 219 ? 7.742 -11.210 -16.219 1.00 98.50 219 GLY A CA 1
ATOM 1649 C C . GLY A 1 219 ? 7.147 -11.778 -17.510 1.00 98.50 219 GLY A C 1
ATOM 1650 O O . GLY A 1 219 ? 5.940 -11.689 -17.750 1.00 98.50 219 GLY A O 1
ATOM 1651 N N . SER A 1 220 ? 7.965 -12.418 -18.342 1.00 98.31 220 SER A N 1
ATOM 1652 C CA . SER A 1 220 ? 7.518 -12.946 -19.633 1.00 98.31 220 SER A CA 1
ATOM 1653 C C . SER A 1 220 ? 6.407 -13.980 -19.440 1.00 98.31 220 SER A C 1
ATOM 1655 O O . SER A 1 220 ? 6.596 -14.989 -18.755 1.00 98.31 220 SER A O 1
ATOM 1657 N N . SER A 1 221 ? 5.248 -13.737 -20.066 1.00 98.00 221 SER A N 1
ATOM 1658 C CA . SER A 1 221 ? 4.036 -14.575 -19.957 1.00 98.00 221 SER A CA 1
ATOM 1659 C C . SER A 1 221 ? 3.565 -14.815 -18.513 1.00 98.00 221 SER A C 1
ATOM 1661 O O . SER A 1 221 ? 3.035 -15.880 -18.192 1.00 98.00 221 SER A O 1
ATOM 1663 N N . TYR A 1 222 ? 3.781 -13.838 -17.629 1.00 98.69 222 TYR A N 1
ATOM 1664 C CA . TYR A 1 222 ? 3.518 -13.961 -16.199 1.00 98.69 222 TYR A CA 1
ATOM 1665 C C . TYR A 1 222 ? 3.173 -12.612 -15.591 1.00 98.69 222 TYR A C 1
ATOM 1667 O O . TYR A 1 222 ? 3.999 -11.706 -15.548 1.00 98.69 222 TYR A O 1
ATOM 1675 N N . MET A 1 223 ? 1.942 -12.508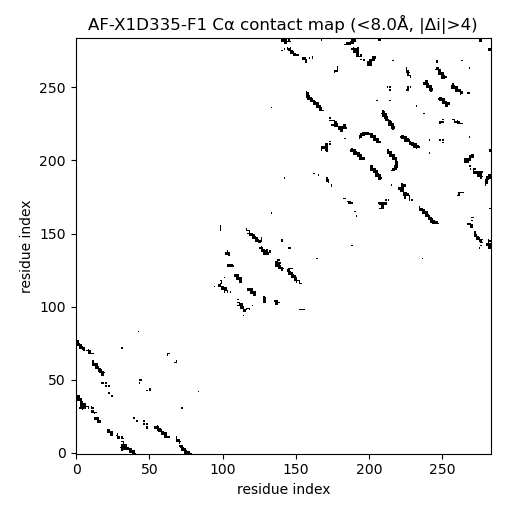 -15.122 1.00 98.62 223 MET A N 1
ATOM 1676 C CA . MET A 1 223 ? 1.438 -11.392 -14.344 1.00 98.62 223 MET A CA 1
ATOM 1677 C C . MET A 1 223 ? 0.300 -11.830 -13.403 1.00 98.62 223 MET A C 1
ATOM 1679 O O . MET A 1 223 ? -0.818 -11.322 -13.525 1.00 98.62 223 MET A O 1
ATOM 1683 N N . PRO A 1 224 ? 0.504 -12.845 -12.538 1.00 98.75 224 PRO A N 1
ATOM 1684 C CA . PRO A 1 224 ? -0.522 -13.271 -11.594 1.00 98.75 224 PRO A CA 1
ATOM 1685 C C . PRO A 1 224 ? -0.607 -12.338 -10.380 1.00 98.75 224 PRO A C 1
ATOM 1687 O O . PRO A 1 224 ? 0.373 -11.682 -10.023 1.00 98.75 224 PRO A O 1
ATOM 1690 N N . ALA A 1 225 ? -1.757 -12.349 -9.704 1.00 98.81 225 ALA A N 1
ATOM 1691 C CA . ALA A 1 225 ? -1.881 -11.823 -8.350 1.00 98.81 225 ALA A CA 1
ATOM 1692 C C . ALA A 1 225 ? -1.360 -12.871 -7.348 1.00 98.81 225 ALA A C 1
ATOM 1694 O O . ALA A 1 225 ? -2.007 -13.896 -7.131 1.00 98.81 225 ALA A O 1
ATOM 1695 N N . THR A 1 226 ? -0.191 -12.650 -6.748 1.00 98.81 226 THR A N 1
ATOM 1696 C CA . THR A 1 226 ? 0.443 -13.593 -5.808 1.00 98.81 226 THR A CA 1
ATOM 1697 C C . THR A 1 226 ? -0.086 -13.465 -4.380 1.00 98.81 226 THR A C 1
ATOM 1699 O O . THR A 1 226 ? 0.009 -14.419 -3.608 1.00 98.81 226 THR A O 1
ATOM 1702 N N . ALA A 1 227 ? -0.710 -12.337 -4.030 1.00 98.88 227 ALA A N 1
ATOM 1703 C CA . ALA A 1 227 ? -1.504 -12.177 -2.813 1.00 98.88 227 ALA A CA 1
ATOM 1704 C C . ALA A 1 227 ? -2.779 -11.383 -3.104 1.00 98.88 227 ALA A C 1
ATOM 1706 O O . ALA A 1 227 ? -2.708 -10.324 -3.728 1.00 98.88 227 ALA A O 1
ATOM 1707 N N . VAL A 1 228 ? -3.926 -11.856 -2.607 1.00 98.88 228 VAL A N 1
ATOM 1708 C CA . VAL A 1 228 ? -5.225 -11.189 -2.798 1.00 98.88 228 VAL A CA 1
ATOM 1709 C C . VAL A 1 228 ? -5.912 -10.953 -1.458 1.00 98.88 228 VAL A C 1
ATOM 1711 O O . VAL A 1 228 ? -6.284 -11.894 -0.753 1.00 98.88 228 VAL A O 1
ATOM 1714 N N . TYR A 1 229 ? -6.126 -9.684 -1.114 1.00 98.81 229 TYR A N 1
ATOM 1715 C CA . TYR A 1 229 ? -6.975 -9.272 -0.002 1.00 98.81 229 TYR A CA 1
ATOM 1716 C C . TYR A 1 229 ? -8.181 -8.495 -0.535 1.00 98.81 229 TYR A C 1
ATOM 1718 O O . TYR A 1 229 ? -8.098 -7.298 -0.798 1.00 98.81 229 TYR A O 1
ATOM 1726 N N . GLN A 1 230 ? -9.309 -9.188 -0.700 1.00 98.56 230 GLN A N 1
ATOM 1727 C CA . GLN A 1 230 ? -10.571 -8.584 -1.124 1.00 98.56 230 GLN A CA 1
ATOM 1728 C C . GLN A 1 230 ? -11.395 -8.178 0.101 1.00 98.56 230 GLN A C 1
ATOM 1730 O O . GLN A 1 230 ? -11.967 -9.026 0.790 1.00 98.56 230 GLN A O 1
ATOM 1735 N N . ALA A 1 231 ? -11.472 -6.878 0.357 1.00 95.06 231 ALA A N 1
ATOM 1736 C CA . ALA A 1 231 ? -12.301 -6.283 1.395 1.00 95.06 231 ALA A CA 1
ATOM 1737 C C . ALA A 1 231 ? -12.546 -4.807 1.069 1.00 95.06 231 ALA A C 1
ATOM 1739 O O . ALA A 1 231 ? -11.748 -4.191 0.369 1.00 95.06 231 ALA A O 1
ATOM 1740 N N . ASP A 1 232 ? -13.615 -4.235 1.619 1.00 95.69 232 ASP A N 1
ATOM 1741 C CA . ASP A 1 232 ? -13.765 -2.781 1.644 1.00 95.69 232 ASP A CA 1
ATOM 1742 C C . ASP A 1 232 ? -12.706 -2.190 2.587 1.00 95.69 232 ASP A C 1
ATOM 1744 O O . ASP A 1 232 ? -12.716 -2.466 3.792 1.00 95.69 232 ASP A O 1
ATOM 1748 N N . ILE A 1 233 ? -11.767 -1.430 2.025 1.00 93.44 233 ILE A N 1
ATOM 1749 C CA . ILE A 1 233 ? -10.718 -0.723 2.775 1.00 93.44 233 ILE A CA 1
ATOM 1750 C C . ILE A 1 233 ? -11.042 0.768 2.954 1.00 93.44 233 ILE A C 1
ATOM 1752 O O . ILE A 1 233 ? -10.246 1.510 3.532 1.00 93.44 233 ILE A O 1
ATOM 1756 N N . GLY A 1 234 ? -12.220 1.208 2.502 1.00 92.12 234 GLY A N 1
ATOM 1757 C CA . GLY A 1 234 ? -12.643 2.601 2.500 1.00 92.12 234 GLY A CA 1
ATOM 1758 C C . GLY A 1 234 ? -11.906 3.453 1.467 1.00 92.12 234 GLY A C 1
ATOM 1759 O O . GLY A 1 234 ? -11.123 2.964 0.658 1.00 92.12 234 GLY A O 1
ATOM 1760 N N . ASN A 1 235 ? -12.177 4.757 1.505 1.00 91.88 235 ASN A N 1
ATOM 1761 C CA . ASN A 1 235 ? -11.603 5.764 0.606 1.00 91.88 235 ASN A CA 1
ATOM 1762 C C . ASN A 1 235 ? -10.777 6.830 1.347 1.00 91.88 235 ASN A C 1
ATOM 1764 O O . ASN A 1 235 ? -10.514 7.908 0.809 1.00 91.88 235 ASN A O 1
ATOM 1768 N N . ASP A 1 236 ? -10.413 6.551 2.600 1.00 95.25 236 ASP A N 1
ATOM 1769 C CA . ASP A 1 236 ? -9.522 7.392 3.394 1.00 95.25 236 ASP A CA 1
ATOM 1770 C C . ASP A 1 236 ? -8.094 6.826 3.384 1.00 95.25 236 ASP A C 1
ATOM 1772 O O . ASP A 1 236 ? -7.829 5.770 2.803 1.00 95.25 236 ASP A O 1
ATOM 1776 N N . TRP A 1 237 ? -7.164 7.542 4.008 1.00 97.31 237 TRP A N 1
ATOM 1777 C CA . TRP A 1 237 ? -5.772 7.125 4.113 1.00 97.31 237 TRP A CA 1
ATOM 1778 C C . TRP A 1 237 ? -5.623 5.766 4.799 1.00 97.31 237 TRP A C 1
ATOM 1780 O O . TRP A 1 237 ? -6.040 5.565 5.940 1.00 97.31 237 TRP A O 1
ATOM 1790 N N . ASN A 1 238 ? -4.953 4.849 4.108 1.00 97.19 238 ASN A N 1
ATOM 1791 C CA . ASN A 1 238 ? -4.566 3.544 4.615 1.00 97.19 238 ASN A CA 1
ATOM 1792 C C . ASN A 1 238 ? -3.045 3.406 4.550 1.00 97.19 238 ASN A C 1
ATOM 1794 O O . ASN A 1 238 ? -2.426 3.702 3.5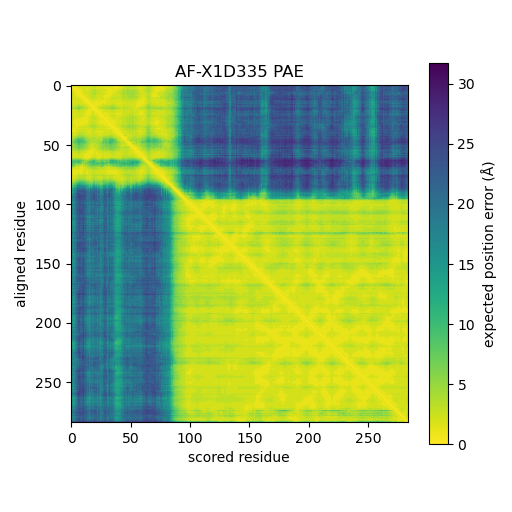28 1.00 97.19 238 ASN A O 1
ATOM 1798 N N . HIS A 1 239 ? -2.437 2.929 5.631 1.00 97.00 239 HIS A N 1
ATOM 1799 C CA . HIS A 1 239 ? -1.024 2.571 5.627 1.00 97.00 239 HIS A CA 1
ATOM 1800 C C . HIS A 1 239 ? -0.885 1.129 5.143 1.00 97.00 239 HIS A C 1
ATOM 1802 O O . HIS A 1 239 ? -1.278 0.196 5.853 1.00 97.00 239 HIS A O 1
ATOM 1808 N N . ILE A 1 240 ? -0.351 0.941 3.938 1.00 98.56 240 ILE A N 1
ATOM 1809 C CA . ILE A 1 240 ? -0.245 -0.367 3.286 1.00 98.56 240 ILE A CA 1
ATOM 1810 C C . ILE A 1 240 ? 1.227 -0.699 3.095 1.00 98.56 240 ILE A C 1
ATOM 1812 O O . ILE A 1 240 ? 1.955 0.057 2.458 1.00 98.56 240 ILE A O 1
ATOM 1816 N N . MET A 1 241 ? 1.648 -1.849 3.617 1.00 98.19 241 MET A N 1
ATOM 1817 C CA . MET A 1 241 ? 2.995 -2.383 3.420 1.00 98.19 241 MET A CA 1
ATOM 1818 C C . MET A 1 241 ? 2.923 -3.789 2.845 1.00 98.19 241 MET A C 1
ATOM 1820 O O . MET A 1 241 ? 2.148 -4.624 3.317 1.00 98.19 241 MET A O 1
ATOM 1824 N N . ILE A 1 242 ? 3.773 -4.064 1.865 1.00 98.75 242 ILE A N 1
ATOM 1825 C CA . ILE A 1 242 ? 4.022 -5.399 1.338 1.00 98.75 242 ILE A CA 1
ATOM 1826 C C . ILE A 1 242 ? 5.379 -5.848 1.853 1.00 98.75 242 ILE A C 1
ATOM 1828 O O . ILE A 1 242 ? 6.376 -5.155 1.664 1.00 98.75 242 ILE A O 1
ATOM 1832 N N . VAL A 1 243 ? 5.410 -7.001 2.514 1.00 98.62 243 VAL A N 1
ATOM 1833 C CA . VAL A 1 243 ? 6.636 -7.603 3.044 1.00 98.62 243 VAL A CA 1
ATOM 1834 C C . VAL A 1 243 ? 6.860 -8.925 2.337 1.00 98.62 243 VAL A C 1
ATOM 1836 O O . VAL A 1 243 ? 6.085 -9.861 2.515 1.00 98.62 243 VAL A O 1
ATOM 1839 N N . TYR A 1 244 ? 7.909 -8.987 1.530 1.00 98.81 244 TYR A N 1
ATOM 1840 C CA . TYR A 1 244 ? 8.426 -10.220 0.968 1.00 98.81 244 TYR A CA 1
ATOM 1841 C C . TYR A 1 244 ? 9.412 -10.854 1.948 1.00 98.81 244 TYR A C 1
ATOM 1843 O O . TYR A 1 244 ? 10.358 -10.205 2.393 1.00 98.81 244 TYR A O 1
ATOM 1851 N N . ASP A 1 245 ? 9.206 -12.133 2.245 1.00 98.56 245 ASP A N 1
ATOM 1852 C CA . ASP A 1 245 ? 10.198 -12.993 2.888 1.00 98.56 245 ASP A CA 1
ATOM 1853 C C . ASP A 1 245 ? 10.447 -14.202 1.989 1.00 98.56 245 ASP A C 1
ATOM 1855 O O . ASP A 1 245 ? 9.538 -14.997 1.739 1.00 98.56 245 ASP A O 1
ATOM 1859 N N . ASN A 1 246 ? 11.657 -14.300 1.433 1.00 98.44 246 ASN A N 1
ATOM 1860 C CA . ASN A 1 246 ? 12.063 -15.355 0.508 1.00 98.44 246 ASN A CA 1
ATOM 1861 C C . ASN A 1 246 ? 11.012 -15.613 -0.594 1.00 98.44 246 ASN A C 1
ATOM 1863 O O . ASN A 1 246 ? 10.548 -16.739 -0.800 1.00 98.44 246 ASN A O 1
ATOM 1867 N N . LYS A 1 247 ? 10.631 -14.537 -1.293 1.00 98.69 247 LYS A N 1
ATOM 1868 C CA . LYS A 1 247 ? 9.669 -14.489 -2.408 1.00 98.69 247 LYS A CA 1
ATOM 1869 C C . LYS A 1 247 ? 8.204 -14.730 -2.041 1.00 98.69 247 LYS A C 1
ATOM 1871 O O . LYS A 1 247 ? 7.379 -14.899 -2.937 1.00 98.69 247 LYS A O 1
ATOM 1876 N N . GLN A 1 248 ? 7.856 -14.760 -0.756 1.00 98.88 248 GLN A N 1
ATOM 1877 C CA . GLN A 1 248 ? 6.465 -14.831 -0.316 1.00 98.88 248 GLN A CA 1
ATOM 1878 C C . GLN A 1 248 ? 5.983 -13.459 0.182 1.00 98.88 248 GLN A C 1
ATOM 1880 O O . GLN A 1 248 ? 6.495 -12.981 1.195 1.00 98.88 248 GLN A O 1
ATOM 1885 N N . PRO A 1 249 ? 4.992 -12.829 -0.475 1.00 98.88 249 PRO A N 1
ATOM 1886 C CA . PRO A 1 249 ? 4.437 -11.562 -0.023 1.00 98.88 249 PRO A CA 1
ATOM 1887 C C . PRO A 1 249 ? 3.466 -11.740 1.147 1.00 98.88 249 PRO A C 1
ATOM 1889 O O . PRO A 1 249 ? 2.620 -12.637 1.161 1.00 98.88 249 PRO A O 1
ATOM 1892 N N . THR A 1 250 ? 3.511 -10.809 2.094 1.00 98.88 250 THR A N 1
ATOM 1893 C CA . THR A 1 250 ? 2.463 -10.571 3.090 1.00 98.88 250 THR A CA 1
ATOM 1894 C C . THR A 1 250 ? 1.980 -9.128 2.991 1.00 98.88 250 THR A C 1
ATOM 1896 O O . THR A 1 250 ? 2.779 -8.193 3.012 1.00 98.88 250 THR A O 1
ATOM 1899 N N . ILE A 1 251 ? 0.663 -8.955 2.895 1.00 98.88 251 ILE A N 1
ATOM 1900 C CA . ILE A 1 251 ? -0.031 -7.670 2.899 1.00 98.88 251 ILE A CA 1
ATOM 1901 C C . ILE A 1 251 ? -0.300 -7.266 4.347 1.00 98.88 251 ILE A C 1
ATOM 1903 O O . ILE A 1 251 ? -0.982 -7.982 5.090 1.00 98.88 251 ILE A O 1
ATOM 1907 N N . TYR A 1 252 ? 0.187 -6.088 4.719 1.00 98.38 252 TYR A N 1
ATOM 1908 C CA . TYR A 1 252 ? -0.138 -5.410 5.964 1.00 98.38 252 TYR A CA 1
ATOM 1909 C C . TYR A 1 252 ? -1.006 -4.188 5.674 1.00 98.38 252 TYR A C 1
ATOM 1911 O O . TYR A 1 252 ? -0.614 -3.317 4.901 1.00 98.38 252 TYR A O 1
ATOM 1919 N N . LEU A 1 253 ? -2.160 -4.108 6.333 1.00 97.25 253 LEU A N 1
ATOM 1920 C CA . LEU A 1 253 ? -3.082 -2.976 6.273 1.00 97.25 253 LEU A CA 1
ATOM 1921 C C . LEU A 1 253 ? -3.198 -2.361 7.667 1.00 97.25 253 LEU A C 1
ATOM 1923 O O . LEU A 1 253 ? -3.601 -3.035 8.617 1.00 97.25 253 LEU A O 1
ATOM 1927 N N . ASN A 1 254 ? -2.832 -1.087 7.797 1.00 93.62 254 ASN A N 1
ATOM 1928 C CA . ASN A 1 254 ? -2.864 -0.332 9.052 1.00 93.62 254 ASN A CA 1
ATOM 1929 C C . ASN A 1 254 ? -2.144 -1.067 10.203 1.00 93.62 254 ASN A C 1
ATOM 1931 O O . ASN A 1 254 ? -2.609 -1.105 11.341 1.00 93.62 254 ASN A O 1
ATOM 1935 N N . GLY A 1 255 ? -1.006 -1.692 9.874 1.00 87.88 255 GLY A N 1
ATOM 1936 C CA . GLY A 1 255 ? -0.152 -2.437 10.805 1.00 87.88 255 GLY A CA 1
ATOM 1937 C C . GLY A 1 255 ? -0.580 -3.885 11.079 1.00 87.88 255 GLY A C 1
ATOM 1938 O O . GLY A 1 255 ? 0.154 -4.610 11.749 1.00 87.88 255 GLY A O 1
ATOM 1939 N N . LEU A 1 256 ? -1.722 -4.342 10.558 1.00 85.88 256 LEU A N 1
ATOM 1940 C CA . LEU A 1 256 ? -2.188 -5.722 10.703 1.00 85.88 256 LEU A CA 1
ATOM 1941 C C . LEU A 1 256 ? -1.846 -6.549 9.460 1.00 85.88 256 LEU A C 1
ATOM 1943 O O . LEU A 1 256 ? -2.196 -6.155 8.352 1.00 85.88 256 LEU A O 1
ATOM 1947 N N . ALA A 1 257 ? -1.239 -7.725 9.641 1.00 94.62 257 ALA A N 1
ATOM 1948 C CA . ALA A 1 257 ? -1.107 -8.710 8.567 1.00 94.62 257 ALA A CA 1
ATOM 1949 C C . ALA A 1 257 ? -2.498 -9.239 8.178 1.00 94.62 257 ALA A C 1
ATOM 1951 O O . ALA A 1 257 ? -3.142 -9.930 8.971 1.00 94.62 257 ALA A O 1
ATOM 1952 N N . VAL A 1 258 ? -2.969 -8.904 6.976 1.00 96.12 258 VAL A N 1
ATOM 1953 C CA . VAL A 1 258 ? -4.312 -9.276 6.492 1.00 96.12 258 VAL A CA 1
ATOM 1954 C C . VAL A 1 258 ? -4.292 -10.446 5.514 1.00 96.12 258 VAL A C 1
ATOM 1956 O O . VAL A 1 258 ? -5.280 -11.174 5.408 1.00 96.12 258 VAL A O 1
ATOM 1959 N N . ARG A 1 259 ? -3.169 -10.668 4.822 1.00 98.44 259 ARG A N 1
ATOM 1960 C CA . ARG A 1 259 ? -2.998 -11.792 3.894 1.00 98.44 259 ARG A CA 1
ATOM 1961 C C . ARG A 1 259 ? -1.528 -12.142 3.723 1.00 98.44 259 ARG A C 1
ATOM 1963 O O . ARG A 1 259 ? -0.750 -11.282 3.340 1.00 98.44 259 ARG A O 1
ATOM 1970 N N . THR A 1 260 ? -1.176 -13.409 3.906 1.00 98.69 260 THR A N 1
ATOM 1971 C CA . THR A 1 260 ? 0.064 -13.977 3.359 1.00 98.69 260 THR A CA 1
ATOM 1972 C C . THR A 1 260 ? -0.285 -14.708 2.069 1.00 98.69 260 THR A C 1
ATOM 1974 O O . THR A 1 260 ? -1.187 -15.547 2.070 1.00 98.69 260 THR A O 1
ATOM 1977 N N . GLY A 1 261 ? 0.372 -14.330 0.978 1.00 98.75 261 GLY A N 1
ATOM 1978 C CA . GLY A 1 261 ? 0.144 -14.872 -0.355 1.00 98.75 261 GLY A CA 1
ATOM 1979 C C . GLY A 1 261 ? 0.950 -16.134 -0.645 1.00 98.75 261 GLY A C 1
ATOM 1980 O O . GLY A 1 261 ? 1.477 -16.809 0.246 1.00 98.75 261 GLY A O 1
ATOM 1981 N N . LEU A 1 262 ? 1.051 -16.444 -1.930 1.00 98.88 262 LEU A N 1
ATOM 1982 C CA . LEU A 1 262 ? 1.779 -17.586 -2.464 1.00 98.88 262 LEU A CA 1
ATOM 1983 C C . LEU A 1 262 ? 3.253 -17.233 -2.687 1.00 98.88 262 LEU A C 1
ATOM 1985 O O . LEU A 1 262 ? 3.584 -16.118 -3.076 1.00 98.88 262 LEU A O 1
ATOM 1989 N N . THR A 1 263 ? 4.147 -18.196 -2.474 1.00 98.88 263 THR A N 1
ATOM 1990 C CA . THR A 1 263 ? 5.570 -18.035 -2.800 1.00 98.88 263 THR A CA 1
ATOM 1991 C C . THR A 1 263 ? 5.771 -18.017 -4.314 1.00 98.88 263 THR A C 1
ATOM 1993 O O . THR A 1 263 ? 5.306 -18.927 -5.007 1.00 98.88 263 THR A O 1
ATOM 1996 N N . SER A 1 264 ? 6.507 -17.025 -4.819 1.00 98.75 264 SER A N 1
ATOM 1997 C CA . SER A 1 264 ? 6.811 -16.913 -6.245 1.00 98.75 264 SER A CA 1
ATOM 1998 C C . SER A 1 264 ? 7.552 -18.142 -6.795 1.00 98.75 264 SER A C 1
ATOM 2000 O O . SER A 1 264 ? 8.514 -18.615 -6.175 1.00 98.75 264 SER A O 1
ATOM 2002 N N . PRO A 1 265 ? 7.189 -18.628 -7.997 1.00 98.38 265 PRO A N 1
ATOM 2003 C CA . PRO A 1 265 ? 7.960 -19.629 -8.723 1.00 98.38 265 PRO A CA 1
ATOM 2004 C C . PRO A 1 265 ? 9.149 -19.017 -9.480 1.00 98.38 265 PRO A C 1
ATOM 2006 O O . PRO A 1 265 ? 9.940 -19.761 -10.061 1.00 98.38 265 PRO A O 1
ATOM 2009 N N . ARG A 1 266 ? 9.268 -17.682 -9.524 1.00 98.62 266 ARG A N 1
ATOM 2010 C CA . ARG A 1 266 ? 10.345 -16.981 -10.231 1.00 98.62 266 ARG A CA 1
ATOM 2011 C C . ARG A 1 266 ? 11.693 -17.225 -9.572 1.00 98.62 266 ARG A C 1
ATOM 2013 O O . ARG A 1 266 ? 11.766 -17.549 -8.383 1.00 98.62 266 ARG A O 1
ATOM 2020 N N . ALA A 1 267 ? 12.760 -17.121 -10.363 1.00 98.56 267 ALA A N 1
ATOM 2021 C CA . ALA A 1 267 ? 14.110 -17.309 -9.845 1.00 98.56 267 ALA A CA 1
ATOM 2022 C C . ALA A 1 267 ? 14.420 -16.215 -8.815 1.00 98.56 267 ALA A C 1
ATOM 2024 O O . ALA A 1 267 ? 14.691 -16.559 -7.661 1.00 98.56 267 ALA A O 1
ATOM 2025 N N . VAL A 1 268 ? 14.234 -14.954 -9.214 1.00 98.75 268 VAL A N 1
ATOM 2026 C CA . VAL A 1 268 ? 14.331 -13.756 -8.371 1.00 98.75 268 VAL A CA 1
ATOM 2027 C C . VAL A 1 268 ? 13.040 -12.931 -8.443 1.00 98.75 268 VAL A C 1
ATOM 2029 O O . VAL A 1 268 ? 12.399 -12.869 -9.495 1.00 98.75 268 VAL A O 1
ATOM 2032 N N . VAL A 1 269 ? 12.667 -12.275 -7.342 1.00 98.81 269 VAL A N 1
ATOM 2033 C CA . VAL A 1 269 ? 11.639 -11.221 -7.300 1.00 98.81 269 VAL A CA 1
ATOM 2034 C C . VAL A 1 269 ? 12.286 -9.887 -6.932 1.00 98.81 269 VAL A C 1
ATOM 2036 O O . VAL A 1 269 ? 12.868 -9.746 -5.859 1.00 98.81 269 VAL A O 1
ATOM 2039 N N . ASN A 1 270 ? 12.172 -8.902 -7.819 1.00 98.56 270 ASN A N 1
ATOM 2040 C CA . ASN A 1 270 ? 12.737 -7.564 -7.655 1.00 98.56 270 ASN A CA 1
ATOM 2041 C C . ASN A 1 270 ? 11.724 -6.608 -7.013 1.00 98.56 270 ASN A C 1
ATOM 2043 O O . ASN A 1 270 ? 10.528 -6.685 -7.308 1.00 98.56 270 ASN A O 1
ATOM 2047 N N . ALA A 1 271 ? 12.201 -5.696 -6.163 1.00 98.25 271 ALA A N 1
ATOM 2048 C CA . ALA A 1 271 ? 11.376 -4.619 -5.621 1.00 98.25 271 ALA A CA 1
ATOM 2049 C C . ALA A 1 271 ? 10.957 -3.600 -6.710 1.00 98.25 271 ALA A C 1
ATOM 2051 O O . ALA A 1 271 ? 11.673 -3.459 -7.706 1.00 98.25 271 ALA A O 1
ATOM 2052 N N . PRO A 1 272 ? 9.832 -2.877 -6.523 1.00 97.75 272 PRO A N 1
ATOM 2053 C CA . PRO A 1 272 ? 9.392 -1.834 -7.451 1.00 97.75 272 PRO A CA 1
ATOM 2054 C C . PRO A 1 272 ? 10.419 -0.705 -7.602 1.00 97.75 272 PRO A C 1
ATOM 2056 O O . PRO A 1 272 ? 11.156 -0.398 -6.662 1.00 97.75 272 PRO A O 1
ATOM 2059 N N . ILE A 1 273 ? 10.412 -0.046 -8.761 1.00 96.19 273 ILE A N 1
ATOM 2060 C CA . ILE A 1 273 ? 11.275 1.114 -9.071 1.00 96.19 273 ILE A CA 1
ATOM 2061 C C . ILE A 1 273 ? 10.478 2.319 -9.588 1.00 96.19 273 ILE A C 1
ATOM 2063 O O . ILE A 1 273 ? 11.050 3.333 -9.995 1.00 96.19 273 ILE A O 1
ATOM 2067 N N . GLN A 1 274 ? 9.154 2.213 -9.578 1.00 97.25 274 GLN A N 1
ATOM 2068 C CA . GLN A 1 274 ? 8.231 3.251 -9.981 1.00 97.25 274 GLN A CA 1
ATOM 2069 C C . GLN A 1 274 ? 6.930 3.158 -9.164 1.00 97.25 274 GLN A C 1
ATOM 2071 O O . GLN A 1 274 ? 6.509 2.104 -8.677 1.00 97.25 274 GLN A O 1
ATOM 2076 N N . PHE A 1 275 ? 6.288 4.305 -8.974 1.00 95.12 275 PHE A N 1
ATOM 2077 C CA . PHE A 1 275 ? 4.977 4.413 -8.335 1.00 95.12 275 PHE A CA 1
ATOM 2078 C C . PHE A 1 275 ? 4.047 5.311 -9.146 1.00 95.12 275 PHE A C 1
ATOM 2080 O O . PHE A 1 275 ? 4.502 6.139 -9.933 1.00 95.12 275 PHE A O 1
ATOM 2087 N N . GLY A 1 276 ? 2.740 5.113 -8.984 1.00 95.81 276 GLY A N 1
ATOM 2088 C CA . GLY A 1 276 ? 1.690 5.859 -9.691 1.00 95.81 276 GLY A CA 1
ATOM 2089 C C . GLY A 1 276 ? 1.055 5.133 -10.875 1.00 95.81 276 GLY A C 1
ATOM 2090 O O . GLY A 1 276 ? -0.071 5.446 -11.244 1.00 95.81 276 GLY A O 1
ATOM 2091 N N . GLY A 1 277 ? 1.703 4.113 -11.434 1.00 94.69 277 GLY A N 1
ATOM 2092 C CA . GLY A 1 277 ? 1.091 3.304 -12.483 1.00 94.69 277 GLY A CA 1
ATOM 2093 C C . GLY A 1 277 ? 2.085 2.678 -13.434 1.00 94.69 277 GLY A C 1
ATOM 2094 O O . GLY A 1 277 ? 3.287 2.846 -13.275 1.00 94.69 277 GLY A O 1
ATOM 2095 N N . MET A 1 278 ? 1.576 1.960 -14.431 1.00 94.25 278 MET A N 1
ATOM 2096 C CA . MET A 1 278 ? 2.303 1.526 -15.628 1.00 94.25 278 MET A CA 1
ATOM 2097 C C . MET A 1 278 ? 1.304 1.118 -16.724 1.00 94.25 278 MET A C 1
ATOM 2099 O O . MET A 1 278 ? 0.094 1.240 -16.551 1.00 94.25 278 MET A O 1
ATOM 2103 N N . ALA A 1 279 ? 1.798 0.605 -17.855 1.00 93.38 279 ALA A N 1
ATOM 2104 C CA . ALA A 1 279 ? 1.019 0.332 -19.068 1.00 93.38 279 ALA A CA 1
ATOM 2105 C C . ALA A 1 279 ? -0.307 -0.443 -18.885 1.00 93.38 279 ALA A C 1
ATOM 2107 O O . ALA A 1 279 ? -1.197 -0.290 -19.719 1.00 93.38 279 ALA A O 1
ATOM 2108 N N . TYR A 1 280 ? -0.460 -1.258 -17.833 1.00 95.50 280 TYR A N 1
ATOM 2109 C CA . TYR A 1 280 ? -1.690 -2.023 -17.570 1.00 95.50 280 TYR A CA 1
ATOM 2110 C C . TYR A 1 280 ? -2.576 -1.474 -16.436 1.00 95.50 280 TYR A C 1
ATOM 2112 O O . TYR A 1 280 ? -3.570 -2.105 -16.070 1.00 95.50 280 TYR A O 1
ATOM 2120 N N . GLY A 1 281 ? -2.251 -0.307 -15.879 1.00 96.94 281 GLY A N 1
ATOM 2121 C CA . GLY A 1 281 ? -3.086 0.370 -14.889 1.00 96.94 281 GLY A CA 1
ATOM 2122 C C . GLY A 1 281 ? -2.354 1.494 -14.163 1.00 96.94 281 GLY A C 1
ATOM 2123 O O . GLY A 1 281 ? -1.208 1.322 -13.751 1.00 96.94 281 GLY A O 1
ATOM 2124 N N . PHE A 1 282 ? -3.047 2.611 -13.956 1.00 97.56 282 PHE A N 1
ATOM 2125 C CA . PHE A 1 282 ? -2.547 3.787 -13.241 1.00 97.56 282 PHE A CA 1
ATOM 2126 C C . PHE A 1 282 ? -3.342 4.020 -11.959 1.00 97.56 282 PHE A C 1
ATOM 2128 O O . PHE A 1 282 ? -4.493 3.598 -11.857 1.00 97.56 282 PHE A O 1
ATOM 2135 N N . PHE A 1 283 ? -2.697 4.587 -10.949 1.00 97.62 283 PHE A N 1
ATOM 2136 C CA . PHE A 1 283 ? -3.264 4.832 -9.628 1.00 97.62 283 PHE A CA 1
ATOM 2137 C C . PHE A 1 283 ? -4.118 6.105 -9.618 1.00 97.62 283 PHE A C 1
ATOM 2139 O O . PHE A 1 283 ? -3.790 7.064 -10.310 1.00 97.62 283 PHE A O 1
ATOM 2146 N N . ASP A 1 284 ? -5.201 6.078 -8.839 1.00 92.31 284 ASP A N 1
ATOM 2147 C CA . ASP A 1 284 ? -6.229 7.129 -8.710 1.00 92.31 284 ASP A CA 1
ATOM 2148 C C . ASP A 1 284 ? 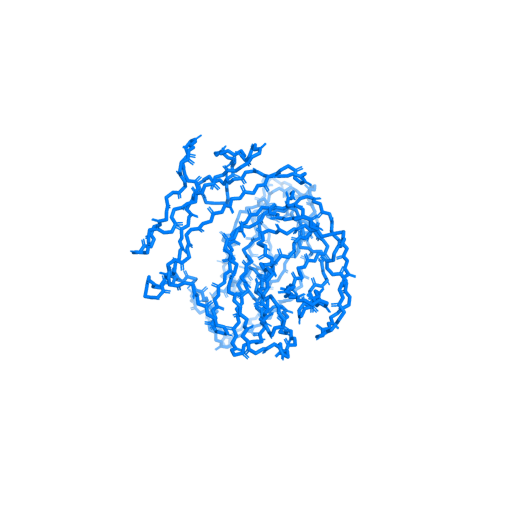-6.710 7.214 -7.255 1.00 92.31 284 ASP A C 1
ATOM 2150 O O . ASP A 1 284 ? -7.209 6.174 -6.758 1.00 92.31 284 ASP A O 1
#

Secondary structure (DSSP, 8-state):
-EEE--TTPPP--EEEEETTEEEE-SS-GGGGG--S-EE----SGGG-S-TT----EEEEEPPPTTT------EEE-----SS------PPPPPSTT----B----SSS-B-B-STT---BEEETT-EEEEE-SSSEEEE--SSS-EEE---TT--BSSEEEEEEE--------PPB-SSS-GGGSS--EEE-----TTT-EEEEEEEETTEEEEEEEBTTB--EEEEE-S---SS-EEEEEEEETTEEEEEETTEEEEE-PPP-SS-EEPP-EESEETTEE--

Organism: NCBI:txid412755

InterPro domains:
  IPR013320 Concanavalin A-like lectin/glucanase domain superfamily [SSF49899] (90-276)

Foldseek 3Di:
DKKAAALPWDQFWKWKDWPRQIDTQPDGSNRNRHRDIDDTDDDPVVRPDDPVDTPDMDIDTDADPDPRIDTDMDDDDPDDDPDDDPDPPDDDDDLVLPPFDFPLQDQDDWGFTPHPQRFIKDKDDCWHGAPDFPPGGDIDFDWPDIKIFTHCRSFDKQWDKDFFKDFAAFAFDFADADQAAAVLQARFAWQFDWPAPEDFEWEWTWTDDQQWIFIWIHYDRGTGGQKTDGHRPDRDIWTWMWGGHRQWTFIDINNDGRITGHRHPGPMYTYTRMGQDDNHIGHD

pLDDT: mean 94.0, std 7.57, range [53.94, 98.88]

Radius of gyration: 23.76 Å; Cα contacts (8 Å, |Δi|>4): 708; chains: 1; bounding box: 55×42×65 Å

Mean predicted aligned error: 10.34 Å

Solvent-accessible surface area (backbone atoms only — not comparable to full-atom values): 15490 Å² total; per-residue (Å²): 57,27,38,26,18,31,75,80,32,46,76,38,46,44,33,40,29,50,70,82,48,75,44,69,58,89,66,68,39,65,56,50,29,36,68,61,82,40,79,50,86,74,74,64,83,79,64,81,59,66,82,92,66,74,86,43,79,46,77,50,60,54,75,47,79,96,82,41,63,57,73,58,72,50,74,46,73,79,70,89,72,100,63,80,84,83,73,82,72,86,67,83,76,72,73,78,88,48,46,66,44,72,65,43,74,49,81,65,73,70,41,63,29,74,28,95,49,59,27,41,29,45,70,36,87,69,54,36,53,58,33,91,32,97,62,76,24,23,74,40,46,80,40,70,70,18,30,31,43,40,47,71,52,74,68,48,55,31,51,46,72,54,73,48,81,45,63,26,80,40,72,46,64,86,69,71,66,35,82,57,48,54,67,62,61,48,58,40,17,15,50,28,20,42,46,75,34,40,83,58,25,21,7,33,20,35,30,56,22,24,52,26,44,34,32,32,37,14,24,61,87,30,17,16,28,30,26,61,42,80,44,81,67,54,63,53,80,40,43,38,37,41,39,30,56,79,34,23,41,29,40,25,53,71,85,38,82,75,36,75,36,49,61,56,82,45,80,45,36,32,61,55,52,33,31,25,22,52,100,37,22,20,16,62

Sequence (284 aa):
LRFSGDPNNAVQQMYVKLNGFKVTYDGDAENIRRTGWQMWYIDLASLGVSLSNVTELSIGFERSGAVGGQGVVYFDGIRLYSHDRQLITPAEPGTANLVGHWQFEEASGTLFDQSDNHNDGTSFQGVLYQQTGQVGYALGFDGIDDYVVVGTTGTPTDTFSFGGWLKTSATHEIDGESISGTVGTAGQRYAFDPAHGGDADGGAGLSVGTNGILVYEHGSSYMPATAVYQADIGNDWNHIMIVYDNKQPTIYLNGLAVRTGLTSPRAVVNAPIQFGGMAYGFFD